Protein AF-A0A2V7RPL2-F1 (afdb_monomer)

Secondary structure (DSSP, 8-state):
-----PPP-HHHHHHHHHHHHHHS-TTSS--EEEES-S-TTSTTTT-EEEEE-GGGHHHHHHHHHHHHHHHHHHH--HHHHHHHHHHHHHHHHHHHTTTTTSTTPPPSEEEETT-TTHHHHHHHHGGG-EEEEEETTEEEEEE----HHHHHHHHHHHHHHHHH---HHHHHHHHHHHHHHHHHHHHTTTEEE-TTS-EEEE-TT-HHHHHHHHHHHHHH-HHHHHHHHHHHHHHHGGGTHHHHHHHTTSSSTTTHHHHHHHHHHHHHHHSSPTT-SSHHHHHHHHHHHHHHHTTS--HHHHHHHHHHH---HHHHHHHHHT-

Nearest PDB structures (foldseek):
  6jph-assembly1_A  TM=3.418E-01  e=1.064E+00  Defluviitalea phaphyphila
  5xoj-assembly1_C  TM=2.245E-01  e=1.676E+00  Saccharomyces cerevisiae S288C
  5ojf-assembly3_C  TM=1.946E-01  e=2.766E+00  Mus musculus

Sequence (323 aa):
MTAATTAPTQADADAISANIRALHLPYGTMADPGFASSDPTSADYTRDVSYNRTGDAAIWTGHYLAAESFRYAVTQSADALDAVRNALNGVQSLVDVTSPLDPDVLARSWVPQNSPYLDKITADEGHNGMYPSTYNGQAVYWIGNTSRDQYAGVFFGLATAYDLVPDAALRMQVSALVTRLLDYLIAHGWSVQMPNGQFSTTFLGRPDQQLTLLQIGRHVNPARYEVVYTAFAAANAPLVIAPIRAECSDTYGSYFKFNIDYISFFDLVRLEPPGSTNRPFYKAAYRQLRQCTATHQNAHFNMIDRALRGANGSRDSDTRDFL

Mean predicted aligned error: 3.72 Å

Structure (mmCIF, N/CA/C/O backbone):
data_AF-A0A2V7RPL2-F1
#
_entry.id   AF-A0A2V7RPL2-F1
#
loop_
_atom_site.group_PDB
_atom_site.id
_atom_site.type_symbol
_atom_site.label_atom_id
_atom_site.label_alt_id
_atom_site.label_comp_id
_atom_site.label_asym_id
_atom_site.label_entity_id
_atom_site.label_seq_id
_atom_site.pdbx_PDB_ins_code
_atom_site.Cartn_x
_atom_site.Cartn_y
_atom_site.Cartn_z
_atom_site.occupancy
_atom_site.B_iso_or_equiv
_atom_site.auth_seq_id
_atom_site.auth_comp_id
_atom_site.auth_asym_id
_atom_site.auth_atom_id
_atom_site.pdbx_PDB_model_num
ATOM 1 N N . MET A 1 1 ? -35.117 -12.709 -19.324 1.00 38.19 1 MET A N 1
ATOM 2 C CA . MET A 1 1 ? -34.468 -13.649 -18.391 1.00 38.19 1 MET A CA 1
ATOM 3 C C . MET A 1 1 ? -33.051 -13.156 -18.194 1.00 38.19 1 MET A C 1
ATOM 5 O O . MET A 1 1 ? -32.215 -13.377 -19.056 1.00 38.19 1 MET A O 1
ATOM 9 N N . THR A 1 2 ? -32.820 -12.367 -17.151 1.00 42.59 2 THR A N 1
ATOM 10 C CA . THR A 1 2 ? -31.468 -12.007 -16.718 1.00 42.59 2 THR A CA 1
ATOM 11 C C . THR A 1 2 ? -30.814 -13.283 -16.201 1.00 42.59 2 THR A C 1
ATOM 13 O O . THR A 1 2 ? -31.402 -13.973 -15.368 1.00 42.59 2 THR A O 1
ATOM 16 N N . ALA A 1 3 ? -29.662 -13.659 -16.759 1.00 43.47 3 ALA A N 1
ATOM 17 C CA . ALA A 1 3 ? -28.866 -14.744 -16.204 1.00 43.47 3 ALA A CA 1
ATOM 18 C C . ALA A 1 3 ? -28.605 -14.408 -14.731 1.00 43.47 3 ALA A C 1
ATOM 20 O O . ALA A 1 3 ? -28.156 -13.303 -14.433 1.00 43.47 3 ALA A O 1
ATOM 21 N N . ALA A 1 4 ? -28.966 -15.311 -13.820 1.00 49.25 4 ALA A N 1
ATOM 22 C CA . ALA A 1 4 ? -28.591 -15.159 -12.425 1.00 49.25 4 ALA A CA 1
ATOM 23 C C . ALA A 1 4 ? -27.061 -15.149 -12.381 1.00 49.25 4 ALA A C 1
ATOM 25 O O . ALA A 1 4 ? -26.434 -16.147 -12.737 1.00 49.25 4 ALA A O 1
ATOM 26 N N . THR A 1 5 ? -26.469 -14.014 -12.024 1.00 58.53 5 THR A N 1
ATOM 27 C CA . THR A 1 5 ? -25.039 -13.915 -11.754 1.00 58.53 5 THR A CA 1
ATOM 28 C C . THR A 1 5 ? -24.735 -14.849 -10.588 1.00 58.53 5 THR A C 1
ATOM 30 O O . THR A 1 5 ? -25.226 -14.673 -9.473 1.00 58.53 5 THR A O 1
ATOM 33 N N . THR A 1 6 ? -24.010 -15.929 -10.865 1.00 71.12 6 THR A N 1
ATOM 34 C CA . THR A 1 6 ? -23.512 -16.837 -9.833 1.00 71.12 6 THR A CA 1
ATOM 35 C C . THR A 1 6 ? -22.486 -16.094 -8.993 1.00 71.12 6 THR A C 1
ATOM 37 O O . THR A 1 6 ? -21.572 -15.494 -9.550 1.00 71.12 6 THR A O 1
ATOM 40 N N . ALA A 1 7 ? -22.640 -16.136 -7.668 1.00 77.31 7 ALA A N 1
ATOM 41 C CA . ALA A 1 7 ? -21.685 -15.515 -6.757 1.00 77.31 7 ALA A CA 1
ATOM 42 C C . ALA A 1 7 ? -20.265 -16.074 -6.993 1.00 77.31 7 ALA A C 1
ATOM 44 O O . ALA A 1 7 ? -20.143 -17.283 -7.231 1.00 77.31 7 ALA A O 1
ATOM 45 N N . PRO A 1 8 ? -19.214 -15.239 -6.887 1.00 83.44 8 PRO A N 1
ATOM 46 C CA . PRO A 1 8 ? -17.839 -15.695 -7.045 1.00 83.44 8 PRO A CA 1
ATOM 47 C C . PRO A 1 8 ? -17.497 -16.836 -6.086 1.00 83.44 8 PRO A C 1
ATOM 49 O O . PRO A 1 8 ? -17.954 -16.883 -4.939 1.00 83.44 8 PRO A O 1
ATOM 52 N N . THR A 1 9 ? -16.654 -17.744 -6.557 1.00 88.38 9 THR A N 1
ATOM 53 C CA . THR A 1 9 ? -16.214 -18.937 -5.838 1.00 88.38 9 THR A CA 1
ATOM 54 C C . THR A 1 9 ? -14.757 -18.822 -5.392 1.00 88.38 9 THR A C 1
ATOM 56 O O . THR A 1 9 ? -13.997 -17.973 -5.855 1.00 88.38 9 THR A O 1
ATOM 59 N N . GLN A 1 10 ? -14.333 -19.732 -4.512 1.00 87.38 10 GLN A N 1
ATOM 60 C CA . GLN A 1 10 ? -12.918 -19.888 -4.162 1.00 87.38 10 GLN A CA 1
ATOM 61 C C . GLN A 1 10 ? -12.049 -20.155 -5.405 1.00 87.38 10 GLN A C 1
ATOM 63 O O . GLN A 1 10 ? -10.951 -19.617 -5.501 1.00 87.38 10 GLN A O 1
ATOM 68 N N . ALA A 1 11 ? -12.554 -20.934 -6.370 1.00 91.38 11 ALA A N 1
ATOM 69 C CA . ALA A 1 11 ? -11.829 -21.244 -7.599 1.00 91.38 11 ALA A CA 1
ATOM 70 C C . ALA A 1 11 ? -11.591 -19.995 -8.463 1.00 91.38 11 ALA A C 1
ATOM 72 O O . ALA A 1 11 ? -10.521 -19.867 -9.053 1.00 91.38 11 ALA A O 1
ATOM 73 N N . ASP A 1 12 ? -12.539 -19.053 -8.487 1.00 90.50 12 ASP A N 1
ATOM 74 C CA . ASP A 1 12 ? -12.367 -17.773 -9.186 1.00 90.50 12 ASP A CA 1
ATOM 75 C C . ASP A 1 12 ? -11.259 -16.936 -8.530 1.00 90.50 12 ASP A C 1
ATOM 77 O O . ASP A 1 12 ? -10.393 -16.390 -9.214 1.00 90.50 12 ASP A O 1
ATOM 81 N N . ALA A 1 13 ? -11.232 -16.892 -7.193 1.00 88.81 13 ALA A N 1
ATOM 82 C CA . ALA A 1 13 ? -10.180 -16.215 -6.434 1.00 88.81 13 ALA A CA 1
ATOM 83 C C . ALA A 1 13 ? -8.794 -16.844 -6.676 1.00 88.81 13 ALA A C 1
ATOM 85 O O . ALA A 1 13 ? -7.813 -16.129 -6.894 1.00 88.81 13 ALA A O 1
ATOM 86 N N . ASP A 1 14 ? -8.712 -18.177 -6.678 1.00 91.50 14 ASP A N 1
ATOM 87 C CA . ASP A 1 14 ? -7.467 -18.901 -6.942 1.00 91.50 14 ASP A CA 1
ATOM 88 C C . ASP 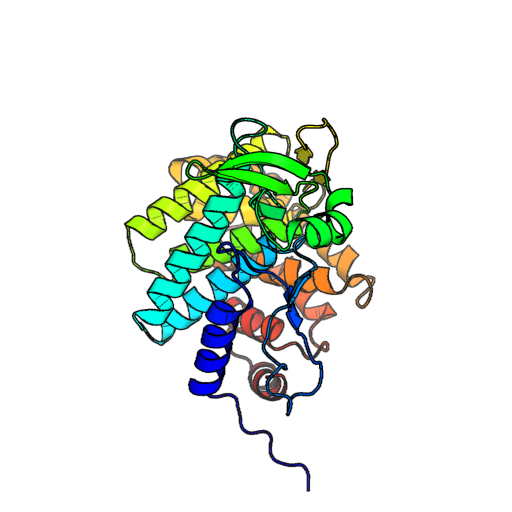A 1 14 ? -6.988 -18.704 -8.390 1.00 91.50 14 ASP A C 1
ATOM 90 O O . ASP A 1 14 ? -5.790 -18.522 -8.613 1.00 91.50 14 ASP A O 1
ATOM 94 N N . ALA A 1 15 ? -7.902 -18.650 -9.365 1.00 93.00 15 ALA A N 1
ATOM 95 C CA . ALA A 1 15 ? -7.574 -18.347 -10.758 1.00 93.00 15 ALA A CA 1
ATOM 96 C C . ALA A 1 15 ? -7.031 -16.918 -10.932 1.00 93.00 15 ALA A C 1
ATOM 98 O O . ALA A 1 15 ? -6.042 -16.719 -11.638 1.00 93.00 15 ALA A O 1
ATOM 99 N N . ILE A 1 16 ? -7.619 -15.925 -10.253 1.00 92.75 16 ILE A N 1
ATOM 100 C CA . ILE A 1 16 ? -7.109 -14.544 -10.252 1.00 92.75 16 ILE A CA 1
ATOM 101 C C . ILE A 1 16 ? -5.697 -14.492 -9.653 1.00 92.75 16 ILE A C 1
ATOM 103 O O . ILE A 1 16 ? -4.799 -13.908 -10.260 1.00 92.75 16 ILE A O 1
ATOM 107 N N . SER A 1 17 ? -5.478 -15.134 -8.501 1.00 93.81 17 SER A N 1
ATOM 108 C CA . SER A 1 17 ? -4.158 -15.188 -7.854 1.00 93.81 17 SER A CA 1
ATOM 109 C C . SER A 1 17 ? -3.113 -15.866 -8.751 1.00 93.81 17 SER A C 1
ATOM 111 O O . SER A 1 17 ? -2.012 -15.342 -8.940 1.00 93.81 17 SER A O 1
ATOM 113 N N . ALA A 1 18 ? -3.468 -16.989 -9.385 1.00 94.06 18 ALA A N 1
ATOM 114 C CA . ALA A 1 18 ? -2.598 -17.681 -10.333 1.00 94.06 18 ALA A CA 1
ATOM 115 C C . ALA A 1 18 ? -2.233 -16.796 -11.538 1.00 94.06 18 ALA A C 1
ATOM 117 O O . ALA A 1 18 ? -1.059 -16.725 -11.907 1.00 94.06 18 ALA A O 1
ATOM 118 N N . ASN A 1 19 ? -3.204 -16.069 -12.100 1.00 94.00 19 ASN A N 1
ATOM 119 C CA . ASN A 1 19 ? -2.972 -15.140 -13.207 1.00 94.00 19 ASN A CA 1
ATOM 120 C C . ASN A 1 19 ? -2.043 -13.987 -12.806 1.00 94.00 19 ASN A C 1
ATOM 122 O O . ASN A 1 19 ? -1.113 -13.671 -13.547 1.00 94.00 19 ASN A O 1
ATOM 126 N N . ILE A 1 20 ? -2.238 -13.395 -11.621 1.00 95.38 20 ILE A N 1
ATOM 127 C CA . ILE A 1 20 ? -1.347 -12.346 -11.100 1.00 95.38 20 ILE A CA 1
ATOM 128 C C . ILE A 1 20 ? 0.087 -12.872 -10.993 1.00 95.38 20 ILE A C 1
ATOM 130 O O . ILE A 1 20 ? 1.018 -12.246 -11.501 1.00 95.38 20 ILE A O 1
ATOM 134 N N . ARG A 1 21 ? 0.273 -14.053 -10.395 1.00 94.19 21 ARG A N 1
ATOM 135 C CA . ARG A 1 21 ? 1.603 -14.662 -10.247 1.00 94.19 21 ARG A CA 1
ATOM 136 C C . ARG A 1 21 ? 2.277 -14.954 -11.583 1.00 94.19 21 ARG A C 1
ATOM 138 O O . ARG A 1 21 ? 3.493 -14.818 -11.673 1.00 94.19 21 ARG A O 1
ATOM 145 N N . ALA A 1 22 ? 1.509 -15.377 -12.582 1.00 93.38 22 ALA A N 1
ATOM 146 C CA . ALA A 1 22 ? 2.039 -15.752 -13.885 1.00 93.38 22 ALA A CA 1
ATOM 147 C C . ALA A 1 22 ? 2.383 -14.541 -14.766 1.00 93.38 22 ALA A C 1
ATOM 149 O O . ALA A 1 22 ? 3.362 -14.601 -15.502 1.00 93.38 22 ALA A O 1
ATOM 150 N N . LEU A 1 23 ? 1.585 -13.469 -14.703 1.00 93.62 23 LEU A N 1
ATOM 151 C CA . LEU A 1 23 ? 1.589 -12.421 -15.732 1.00 93.62 23 LEU A CA 1
ATOM 152 C C . LEU A 1 23 ? 1.826 -11.006 -15.204 1.00 93.62 23 LEU A C 1
ATOM 154 O O . LEU A 1 23 ? 2.038 -10.111 -16.007 1.00 93.62 23 LEU A O 1
ATOM 158 N N . HIS A 1 24 ? 1.749 -10.766 -13.894 1.00 95.12 24 HIS A N 1
ATOM 159 C CA . HIS A 1 24 ? 1.777 -9.407 -13.337 1.00 95.12 24 HIS A CA 1
ATOM 160 C C . HIS A 1 24 ? 2.973 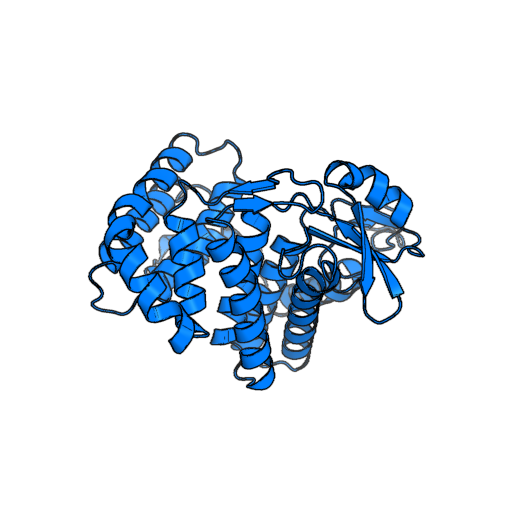-9.138 -12.421 1.00 95.12 24 HIS A C 1
ATOM 162 O O . HIS A 1 24 ? 3.070 -8.040 -11.888 1.00 95.12 24 HIS A O 1
ATOM 168 N N . LEU A 1 25 ? 3.887 -10.096 -12.232 1.00 95.06 25 LEU A N 1
ATOM 169 C CA . LEU A 1 25 ? 5.033 -9.969 -11.318 1.00 95.06 25 LEU A CA 1
ATOM 170 C C . LEU A 1 25 ? 6.394 -10.169 -12.021 1.00 95.06 25 LEU A C 1
ATOM 172 O O . LEU A 1 25 ? 7.207 -10.957 -11.531 1.00 95.06 25 LEU A O 1
ATOM 176 N N . PRO A 1 26 ? 6.698 -9.472 -13.138 1.00 93.56 26 PRO A N 1
ATOM 177 C CA . PRO A 1 26 ? 7.900 -9.735 -13.944 1.00 93.56 26 PRO A CA 1
ATOM 178 C C . PRO A 1 26 ? 9.210 -9.619 -13.156 1.00 93.56 26 PRO A C 1
ATOM 180 O O . PRO A 1 26 ? 10.171 -10.330 -13.443 1.00 93.56 26 PRO A O 1
ATOM 183 N N . TYR A 1 27 ? 9.237 -8.743 -12.147 1.00 92.88 27 TYR A N 1
ATOM 184 C CA . TYR A 1 27 ? 10.383 -8.508 -11.260 1.00 92.88 27 TYR A CA 1
ATOM 185 C C . TYR A 1 27 ? 9.997 -8.632 -9.779 1.00 92.88 27 TYR A C 1
ATOM 187 O O . TYR A 1 27 ? 10.597 -8.002 -8.914 1.00 92.88 27 TYR A O 1
ATOM 195 N N . GLY A 1 28 ? 8.959 -9.422 -9.480 1.00 94.31 28 GLY A N 1
ATOM 196 C CA . GLY A 1 28 ? 8.445 -9.611 -8.118 1.00 94.31 28 GLY A CA 1
ATOM 197 C C . GLY A 1 28 ? 7.566 -8.469 -7.592 1.00 94.31 28 GLY A C 1
ATOM 198 O O . GLY A 1 28 ? 7.095 -8.542 -6.461 1.00 94.31 28 GLY A O 1
ATOM 199 N N . THR A 1 29 ? 7.313 -7.439 -8.399 1.00 96.75 29 THR A N 1
ATOM 200 C CA . THR A 1 29 ? 6.388 -6.335 -8.109 1.00 96.75 29 THR A CA 1
ATOM 201 C C . THR A 1 29 ? 5.314 -6.252 -9.186 1.00 96.75 29 THR A C 1
ATOM 203 O O . THR A 1 29 ? 5.535 -6.683 -10.319 1.00 96.75 29 THR A O 1
ATOM 206 N N . MET A 1 30 ? 4.143 -5.733 -8.815 1.00 96.69 30 MET A N 1
ATOM 207 C CA . MET A 1 30 ? 2.987 -5.623 -9.704 1.00 96.69 30 MET A CA 1
ATOM 208 C C . MET A 1 30 ? 3.292 -4.752 -10.921 1.00 96.69 30 MET A C 1
ATOM 210 O O . MET A 1 30 ? 3.781 -3.636 -10.788 1.00 96.69 30 MET A O 1
ATOM 214 N N . ALA A 1 31 ? 2.936 -5.234 -12.102 1.00 94.50 31 ALA A N 1
ATOM 215 C CA . ALA A 1 31 ? 3.026 -4.502 -13.354 1.00 94.50 31 ALA A CA 1
ATOM 216 C C . ALA A 1 31 ? 1.816 -4.814 -14.244 1.00 94.50 31 ALA A C 1
ATOM 218 O O . ALA A 1 31 ? 1.147 -5.839 -14.082 1.00 94.50 31 ALA A O 1
ATOM 219 N N . ASP A 1 32 ? 1.527 -3.916 -15.184 1.00 92.69 32 ASP A N 1
ATOM 220 C CA . ASP A 1 32 ? 0.450 -4.086 -16.155 1.00 92.69 32 ASP A CA 1
ATOM 221 C C . ASP A 1 32 ? 0.999 -4.739 -17.439 1.00 92.69 32 ASP A C 1
ATOM 223 O O . ASP A 1 32 ? 1.746 -4.087 -18.177 1.00 92.69 32 ASP A O 1
ATOM 227 N N . PRO A 1 33 ? 0.694 -6.020 -17.712 1.00 92.94 33 PRO A N 1
ATOM 228 C CA . PRO A 1 33 ? 1.154 -6.696 -18.913 1.00 92.94 33 PRO A CA 1
ATOM 229 C C . PRO A 1 33 ? 0.455 -6.135 -20.156 1.00 92.94 33 PRO A C 1
ATOM 231 O O . PRO A 1 33 ? -0.765 -5.990 -20.217 1.00 92.94 33 PRO A O 1
ATOM 234 N N . GLY A 1 34 ? 1.239 -5.850 -21.191 1.00 91.94 34 GLY A N 1
ATOM 235 C CA . GLY A 1 34 ? 0.740 -5.644 -22.544 1.00 91.94 34 GLY A CA 1
ATOM 236 C C . GLY A 1 34 ? 0.682 -6.977 -23.276 1.00 91.94 34 GLY A C 1
ATOM 237 O O . GLY A 1 34 ? 1.725 -7.586 -23.511 1.00 91.94 34 GLY A O 1
ATOM 238 N N . PHE A 1 35 ? -0.517 -7.424 -23.648 1.00 92.56 35 PHE A N 1
ATOM 239 C CA . PHE A 1 35 ? -0.708 -8.689 -24.359 1.00 92.56 35 PHE A CA 1
ATOM 240 C C . PHE A 1 35 ? -0.622 -8.533 -25.879 1.00 92.56 35 PHE A C 1
ATOM 242 O O . PHE A 1 35 ? -1.014 -7.511 -26.445 1.00 92.56 35 PHE A O 1
ATOM 249 N N . ALA A 1 36 ? -0.132 -9.578 -26.549 1.00 93.12 36 ALA A N 1
ATOM 250 C CA . ALA A 1 36 ? -0.014 -9.635 -28.006 1.00 93.12 36 ALA A CA 1
ATOM 251 C C . ALA A 1 36 ? -1.369 -9.577 -28.737 1.00 93.12 36 ALA A C 1
ATOM 253 O O . ALA A 1 36 ? -1.417 -9.206 -29.911 1.00 93.12 36 ALA A O 1
ATOM 254 N N . SER A 1 37 ? -2.463 -9.937 -28.065 1.00 91.19 37 SER A N 1
ATOM 255 C CA . SER A 1 37 ? -3.817 -9.861 -28.604 1.00 91.19 37 SER A CA 1
ATOM 256 C C . SER A 1 37 ? -4.807 -9.388 -27.545 1.00 91.19 37 SER A C 1
ATOM 258 O O . SER A 1 37 ? -4.705 -9.762 -26.382 1.00 91.19 37 SER A O 1
ATOM 260 N N . SER A 1 38 ? -5.795 -8.596 -27.963 1.00 90.19 38 SER A N 1
ATOM 261 C CA . SER A 1 38 ? -6.958 -8.238 -27.145 1.00 90.19 38 SER A CA 1
ATOM 262 C C . SER A 1 38 ? -8.149 -9.184 -27.341 1.00 90.19 38 SER A C 1
ATOM 264 O O . SER A 1 38 ? -9.180 -8.982 -26.705 1.00 90.19 38 SER A O 1
ATOM 266 N N . ASP A 1 39 ? -8.032 -10.187 -28.221 1.00 92.19 39 ASP A N 1
ATOM 267 C CA . ASP A 1 39 ? -9.069 -11.192 -28.471 1.00 92.19 39 ASP A CA 1
ATOM 268 C C . ASP A 1 39 ? -8.967 -12.324 -27.433 1.00 92.19 39 ASP A C 1
ATOM 270 O O . ASP A 1 39 ? -7.997 -13.083 -27.488 1.00 92.19 39 ASP A O 1
ATOM 274 N N . PRO A 1 40 ? -9.960 -12.499 -26.535 1.00 88.00 40 PRO A N 1
ATOM 275 C CA . PRO A 1 40 ? -9.946 -13.548 -25.511 1.00 88.00 40 PRO A CA 1
ATOM 276 C C . PRO A 1 40 ? -9.894 -14.979 -26.057 1.00 88.00 40 PRO A C 1
ATOM 278 O O . PRO A 1 40 ? -9.630 -15.912 -25.302 1.00 88.00 40 PRO A O 1
ATOM 281 N N . THR A 1 41 ? -10.180 -15.174 -27.347 1.00 92.19 41 THR A N 1
ATOM 282 C CA . THR A 1 41 ? -10.133 -16.484 -28.012 1.00 92.19 41 THR A CA 1
ATOM 283 C C . THR A 1 41 ? -8.784 -16.781 -28.669 1.00 92.19 41 THR A C 1
ATOM 285 O O . THR A 1 41 ? -8.534 -17.915 -29.082 1.00 92.19 41 THR A O 1
ATOM 288 N N . SER A 1 42 ? -7.897 -15.787 -28.754 1.00 93.38 42 SER A N 1
ATOM 289 C CA . SER A 1 42 ? -6.568 -15.940 -29.335 1.00 93.38 42 SER A CA 1
ATOM 290 C C . SER A 1 42 ? -5.631 -16.703 -28.399 1.00 93.38 42 SER A C 1
ATOM 292 O O . SER A 1 42 ? -5.571 -16.431 -27.201 1.00 93.38 42 SER A O 1
ATOM 294 N N . ALA A 1 43 ? -4.801 -17.588 -28.959 1.00 89.12 43 ALA A N 1
ATOM 295 C CA . ALA A 1 43 ? -3.702 -18.216 -28.216 1.00 89.12 43 ALA A CA 1
ATOM 296 C C . ALA A 1 43 ? -2.674 -17.189 -27.692 1.00 89.12 43 ALA A C 1
ATOM 298 O O . ALA A 1 43 ? -1.914 -17.485 -26.775 1.00 89.12 43 ALA A O 1
ATOM 299 N N . ASP A 1 44 ? -2.678 -15.978 -28.253 1.00 90.25 44 ASP A N 1
ATOM 300 C CA . ASP A 1 44 ? -1.807 -14.867 -27.876 1.00 90.25 44 ASP A CA 1
ATOM 301 C C . ASP A 1 44 ? -2.439 -13.919 -26.829 1.00 90.25 44 ASP A C 1
ATOM 303 O O . ASP A 1 44 ? -1.824 -12.912 -26.475 1.00 90.25 44 ASP A O 1
ATOM 307 N N . TYR A 1 45 ? -3.642 -14.218 -26.313 1.00 86.31 45 TYR A N 1
ATOM 308 C CA . TYR A 1 45 ? -4.361 -13.361 -25.352 1.00 86.31 45 TYR A CA 1
ATOM 309 C C . TYR A 1 45 ? -3.629 -13.172 -24.016 1.00 86.31 45 TYR A C 1
ATOM 311 O O . TYR A 1 45 ? -3.764 -12.134 -23.379 1.00 86.31 45 TYR A O 1
ATOM 319 N N . THR A 1 46 ? -2.826 -14.153 -23.596 1.00 86.50 46 THR A N 1
ATOM 320 C CA . THR A 1 46 ? -2.023 -14.088 -22.362 1.00 86.50 46 THR A CA 1
ATOM 321 C C . THR A 1 46 ? -0.523 -14.020 -22.636 1.00 86.50 46 THR A C 1
ATOM 323 O O . THR A 1 46 ? 0.271 -14.172 -21.711 1.00 86.50 46 THR A O 1
ATOM 326 N N . ARG A 1 47 ? -0.109 -13.836 -23.898 1.00 88.94 47 ARG A N 1
ATOM 327 C CA . ARG A 1 47 ? 1.307 -13.701 -24.251 1.00 88.94 47 ARG A CA 1
ATOM 328 C C . ARG A 1 47 ? 1.734 -12.258 -24.018 1.00 88.94 47 ARG A C 1
ATOM 330 O O . ARG A 1 47 ? 1.361 -11.379 -24.799 1.00 88.94 47 ARG A O 1
ATOM 337 N N . ASP A 1 48 ? 2.501 -12.016 -22.962 1.00 87.31 48 ASP A N 1
ATOM 338 C CA . ASP A 1 48 ? 3.069 -10.704 -22.682 1.00 87.31 48 ASP A CA 1
ATOM 339 C C . ASP A 1 48 ? 4.107 -10.327 -23.749 1.00 87.31 48 ASP A C 1
ATOM 341 O O . ASP A 1 48 ? 4.946 -11.122 -24.171 1.00 87.31 48 ASP A O 1
ATOM 345 N N . VAL A 1 49 ? 4.011 -9.094 -24.236 1.00 90.62 49 VAL A N 1
ATOM 346 C CA . VAL A 1 49 ? 4.976 -8.484 -25.165 1.00 90.62 49 VAL A CA 1
ATOM 347 C C . VAL A 1 49 ? 5.572 -7.202 -24.596 1.00 90.62 49 VAL A C 1
ATOM 349 O O . VAL A 1 49 ? 6.565 -6.697 -25.118 1.00 90.62 49 VAL A O 1
ATOM 352 N N . SER A 1 50 ? 4.983 -6.674 -23.525 1.00 91.75 50 SER A N 1
ATOM 353 C CA . SER A 1 50 ? 5.506 -5.542 -22.776 1.00 91.75 50 SER A CA 1
ATOM 354 C C . SER A 1 50 ? 4.994 -5.547 -21.342 1.00 91.75 50 SER A C 1
ATOM 356 O O . SER A 1 50 ? 4.013 -6.214 -21.021 1.00 91.75 50 SER A O 1
ATOM 358 N N . TYR A 1 51 ? 5.618 -4.725 -20.504 1.00 92.31 51 TYR A N 1
ATOM 359 C CA . TYR A 1 51 ? 5.017 -4.248 -19.267 1.00 92.31 51 TYR A CA 1
ATOM 360 C C . TYR A 1 51 ? 4.894 -2.737 -19.338 1.00 92.31 51 TYR A C 1
ATOM 362 O O . TYR A 1 51 ? 5.826 -2.041 -19.745 1.00 92.31 51 TYR A O 1
ATOM 370 N N . ASN A 1 52 ? 3.713 -2.256 -18.987 1.00 85.88 52 ASN A N 1
ATOM 371 C CA . ASN A 1 52 ? 3.308 -0.866 -19.078 1.00 85.88 52 ASN A CA 1
ATOM 372 C C . ASN A 1 52 ? 2.965 -0.354 -17.679 1.00 85.88 52 ASN A C 1
ATOM 374 O O . ASN A 1 52 ? 2.818 -1.141 -16.740 1.00 85.88 52 ASN A O 1
ATOM 378 N N . ARG A 1 53 ? 2.794 0.969 -17.557 1.00 80.19 53 ARG A N 1
ATOM 379 C CA . ARG A 1 53 ? 2.196 1.616 -16.372 1.00 80.19 53 ARG A CA 1
ATOM 380 C C . ARG A 1 53 ? 2.806 1.142 -15.044 1.00 80.19 53 ARG A C 1
ATOM 382 O O . ARG A 1 53 ? 2.104 0.978 -14.046 1.00 80.19 53 ARG A O 1
ATOM 389 N N . THR A 1 54 ? 4.116 0.883 -15.022 1.00 89.88 54 THR A N 1
ATOM 390 C CA . THR A 1 54 ? 4.791 0.365 -13.823 1.00 89.88 54 THR A CA 1
ATOM 391 C C . THR A 1 54 ? 4.918 1.431 -12.737 1.00 89.88 54 THR A C 1
ATOM 393 O O . THR A 1 54 ? 5.303 1.107 -11.620 1.00 89.88 54 THR A O 1
ATOM 396 N N . GLY A 1 55 ? 4.570 2.690 -13.023 1.00 89.25 55 GLY A N 1
ATOM 397 C CA . GLY A 1 55 ? 4.598 3.788 -12.061 1.00 89.25 55 GLY A CA 1
ATOM 398 C C . GLY A 1 55 ? 3.736 3.565 -10.813 1.00 89.25 55 GLY A C 1
ATOM 399 O O . GLY A 1 55 ? 4.015 4.165 -9.779 1.00 89.25 55 GLY A O 1
ATOM 400 N N . ASP A 1 56 ? 2.745 2.672 -10.873 1.00 94.25 56 ASP A N 1
ATOM 401 C CA . ASP A 1 56 ? 1.893 2.322 -9.730 1.00 94.25 56 ASP A CA 1
ATOM 402 C C . ASP A 1 56 ? 2.221 0.946 -9.120 1.00 94.25 56 ASP A C 1
ATOM 404 O O . ASP A 1 56 ? 1.425 0.374 -8.372 1.00 94.25 56 ASP A O 1
ATOM 408 N N . ALA A 1 57 ? 3.395 0.382 -9.421 1.00 96.94 57 ALA A N 1
ATOM 409 C CA . ALA A 1 57 ? 3.758 -0.950 -8.948 1.00 96.94 57 ALA A CA 1
ATOM 410 C C . ALA A 1 57 ? 3.756 -1.054 -7.415 1.00 96.94 57 ALA A C 1
ATOM 412 O O . ALA A 1 57 ? 3.306 -2.067 -6.877 1.00 96.94 57 ALA A O 1
ATOM 413 N N . ALA A 1 58 ? 4.209 -0.028 -6.690 1.00 98.38 58 ALA A N 1
ATOM 414 C CA . ALA A 1 58 ? 4.292 -0.078 -5.232 1.00 98.38 58 ALA A CA 1
ATOM 415 C C . ALA A 1 58 ? 2.910 -0.160 -4.556 1.00 98.38 58 ALA A C 1
ATOM 417 O O . ALA A 1 58 ? 2.692 -1.064 -3.741 1.00 98.38 58 ALA A O 1
ATOM 418 N N . ILE A 1 59 ? 1.949 0.701 -4.926 1.00 98.31 59 ILE A N 1
ATOM 419 C CA . ILE A 1 59 ? 0.580 0.640 -4.377 1.00 98.31 59 ILE A CA 1
ATOM 420 C C . ILE A 1 59 ? -0.062 -0.720 -4.666 1.00 98.31 59 ILE A C 1
ATOM 422 O O . ILE A 1 59 ? -0.647 -1.325 -3.762 1.00 98.31 59 ILE A O 1
ATOM 426 N N . TRP A 1 60 ? 0.072 -1.229 -5.893 1.00 98.00 60 TRP A N 1
ATOM 427 C CA . TRP A 1 60 ? -0.554 -2.489 -6.288 1.00 98.00 60 TRP A CA 1
ATOM 428 C C . TRP A 1 60 ? 0.128 -3.702 -5.662 1.00 98.00 60 TRP A C 1
ATOM 430 O O . TRP A 1 60 ? -0.563 -4.641 -5.275 1.00 98.00 60 TRP A O 1
ATOM 440 N N . THR A 1 61 ? 1.448 -3.675 -5.471 1.00 98.69 61 THR A N 1
ATOM 441 C CA . THR A 1 61 ? 2.168 -4.733 -4.741 1.00 98.69 61 THR A CA 1
ATOM 442 C C . THR A 1 61 ? 1.727 -4.776 -3.278 1.00 98.69 61 THR A C 1
ATOM 444 O O . THR A 1 61 ? 1.509 -5.857 -2.735 1.00 98.69 61 THR A O 1
ATOM 447 N N . GLY A 1 62 ? 1.501 -3.615 -2.651 1.00 98.75 62 GLY A N 1
ATOM 448 C CA . GLY A 1 62 ? 0.918 -3.533 -1.310 1.00 98.75 62 GLY A CA 1
ATOM 449 C C . GLY A 1 62 ? -0.510 -4.094 -1.233 1.00 98.75 62 GLY A C 1
ATOM 450 O O . GLY A 1 62 ? -0.824 -4.875 -0.335 1.00 98.75 62 GLY A O 1
ATOM 451 N N . HIS A 1 63 ? -1.366 -3.787 -2.213 1.00 98.62 63 HIS A N 1
ATOM 452 C CA . HIS A 1 63 ? -2.713 -4.372 -2.286 1.00 98.62 63 HIS A CA 1
ATOM 453 C C . HIS A 1 63 ? -2.682 -5.882 -2.530 1.00 98.62 63 HIS A C 1
ATOM 455 O O . HIS A 1 63 ? -3.467 -6.609 -1.926 1.00 98.62 63 HIS A O 1
ATOM 461 N N . TYR A 1 64 ? -1.768 -6.364 -3.371 1.00 98.50 64 TYR A N 1
ATOM 462 C CA . TYR A 1 64 ? -1.582 -7.791 -3.603 1.00 98.50 64 TYR A CA 1
ATOM 463 C C . TYR A 1 64 ? -1.107 -8.509 -2.330 1.00 98.50 64 TYR A C 1
ATOM 465 O O . TYR A 1 64 ? -1.657 -9.549 -1.971 1.00 98.50 64 TYR A O 1
ATOM 473 N N . LEU A 1 65 ? -0.184 -7.903 -1.571 1.00 98.88 65 LEU A N 1
ATOM 474 C CA . LEU A 1 65 ? 0.220 -8.400 -0.253 1.00 98.88 65 LEU A CA 1
ATOM 475 C C . LEU A 1 65 ? -0.975 -8.499 0.712 1.00 98.88 65 LEU A C 1
ATOM 477 O O . LEU A 1 65 ? -1.130 -9.520 1.386 1.00 98.88 65 LEU A O 1
ATOM 481 N N . ALA A 1 66 ? -1.843 -7.483 0.762 1.00 98.75 66 ALA A N 1
ATOM 482 C CA . ALA A 1 66 ? -3.064 -7.534 1.569 1.00 98.75 66 ALA A CA 1
ATOM 483 C C . ALA A 1 66 ? -4.017 -8.646 1.096 1.00 98.75 66 ALA A C 1
ATOM 485 O O . ALA A 1 66 ? -4.500 -9.428 1.914 1.00 98.75 66 ALA A O 1
ATOM 486 N N . ALA A 1 67 ? -4.261 -8.746 -0.214 1.00 97.81 67 ALA A N 1
ATOM 487 C CA . ALA A 1 67 ? -5.161 -9.731 -0.810 1.00 97.81 67 ALA A CA 1
ATOM 488 C C . ALA A 1 67 ? -4.728 -11.171 -0.495 1.00 97.81 67 ALA A C 1
ATOM 490 O O . ALA A 1 67 ? -5.530 -11.961 0.006 1.00 97.81 67 ALA A O 1
ATOM 491 N N . GLU A 1 68 ? -3.450 -11.495 -0.697 1.00 98.38 68 GLU A N 1
ATOM 492 C CA . GLU A 1 68 ? -2.910 -12.821 -0.386 1.00 98.38 68 GLU A CA 1
ATOM 493 C C . GLU A 1 68 ? -2.871 -13.089 1.122 1.00 98.38 68 GLU A C 1
ATOM 495 O O . GLU A 1 68 ? -3.079 -14.223 1.548 1.00 98.38 68 GLU A O 1
ATOM 500 N N . SER A 1 69 ? -2.707 -12.054 1.953 1.00 98.69 69 SER A N 1
ATOM 501 C CA . SER A 1 69 ? -2.801 -12.190 3.414 1.00 98.69 69 SER A CA 1
ATOM 502 C C . SER A 1 69 ? -4.227 -12.516 3.866 1.00 98.69 69 SER A C 1
ATOM 504 O O . SER A 1 69 ? -4.415 -13.382 4.722 1.00 98.69 69 SER A O 1
ATOM 506 N N . PHE A 1 70 ? -5.249 -11.894 3.263 1.00 97.50 70 PHE A N 1
ATOM 507 C CA . PHE A 1 70 ? -6.650 -12.270 3.488 1.00 97.50 70 PHE A CA 1
ATOM 508 C C . PHE A 1 70 ? -6.936 -13.693 2.997 1.00 97.50 70 PHE A C 1
ATOM 510 O O . PHE A 1 70 ? -7.570 -14.471 3.715 1.00 97.50 70 PHE A O 1
ATOM 517 N N . ARG A 1 71 ? -6.438 -14.063 1.808 1.00 96.62 71 ARG A N 1
ATOM 518 C CA . ARG A 1 71 ? -6.584 -15.422 1.266 1.00 96.62 71 ARG A CA 1
ATOM 519 C C . ARG A 1 71 ? -5.935 -16.452 2.182 1.00 96.62 71 ARG A C 1
ATOM 521 O O . ARG A 1 71 ? -6.563 -17.461 2.501 1.00 96.62 71 ARG A O 1
ATOM 528 N N . TYR A 1 72 ? -4.719 -16.194 2.659 1.00 97.75 72 TYR A N 1
ATOM 529 C CA . TYR A 1 72 ? -4.037 -17.061 3.613 1.00 97.75 72 TYR A CA 1
ATOM 530 C C . TYR A 1 72 ? -4.822 -17.173 4.922 1.00 97.75 72 TYR A C 1
ATOM 532 O O . TYR A 1 72 ? -5.050 -18.284 5.389 1.00 97.75 72 TYR A O 1
ATOM 540 N N . ALA A 1 73 ? -5.315 -16.062 5.479 1.00 97.75 73 ALA A N 1
ATOM 541 C CA . ALA A 1 73 ? -6.082 -16.078 6.726 1.00 97.75 73 ALA A CA 1
ATOM 542 C C . ALA A 1 73 ? -7.288 -17.030 6.669 1.00 97.75 73 ALA A C 1
ATOM 544 O O . ALA A 1 73 ? -7.551 -17.745 7.636 1.00 97.75 73 ALA A O 1
ATOM 545 N N . VAL A 1 74 ? -7.992 -17.070 5.534 1.00 96.00 74 VAL A N 1
ATOM 546 C CA . VAL A 1 74 ? -9.186 -17.908 5.342 1.00 96.00 74 VAL A CA 1
ATOM 547 C C . VAL A 1 74 ? -8.839 -19.344 4.944 1.00 96.00 74 VAL A C 1
ATOM 549 O O . VAL A 1 74 ? -9.475 -20.278 5.425 1.00 96.00 74 VAL A O 1
ATOM 552 N N . THR A 1 75 ? -7.852 -19.534 4.066 1.00 95.69 75 THR A N 1
ATOM 553 C CA . THR A 1 75 ? -7.569 -20.845 3.447 1.00 95.69 75 THR A CA 1
ATOM 554 C C . THR A 1 75 ? -6.469 -21.635 4.146 1.00 95.69 75 THR A C 1
ATOM 556 O O . THR A 1 75 ? -6.444 -22.858 4.046 1.00 95.69 75 THR A O 1
ATOM 559 N N . GLN A 1 76 ? -5.540 -20.944 4.814 1.00 96.25 76 GLN A N 1
ATOM 560 C CA . GLN A 1 76 ? -4.288 -21.487 5.356 1.00 96.25 76 GLN A CA 1
ATOM 561 C C . GLN A 1 76 ? -3.459 -22.268 4.315 1.00 96.25 76 GLN A C 1
ATOM 563 O O . GLN A 1 76 ? -2.681 -23.156 4.664 1.00 96.25 76 GLN A O 1
ATOM 568 N N . SER A 1 77 ? -3.630 -21.967 3.023 1.00 95.88 77 SER A N 1
ATOM 569 C CA . SER A 1 77 ? -2.945 -22.683 1.946 1.00 95.88 77 SER A CA 1
ATOM 570 C C . SER A 1 77 ? -1.468 -22.290 1.847 1.00 95.88 77 SER A C 1
ATOM 572 O O . SER A 1 77 ? -1.104 -21.120 1.996 1.00 95.88 77 SER A O 1
ATOM 574 N N . ALA A 1 78 ? -0.613 -23.274 1.551 1.00 96.38 78 ALA A N 1
ATOM 575 C CA . ALA A 1 78 ? 0.815 -23.042 1.332 1.00 96.38 78 ALA A CA 1
ATOM 576 C C . ALA A 1 78 ? 1.054 -22.077 0.158 1.00 96.38 78 ALA A C 1
ATOM 578 O O . ALA A 1 78 ? 1.861 -21.159 0.275 1.00 96.38 78 ALA A O 1
ATOM 579 N N . ASP A 1 79 ? 0.272 -22.206 -0.917 1.00 95.56 79 ASP A N 1
ATOM 580 C CA . ASP A 1 79 ? 0.366 -21.319 -2.079 1.00 95.56 79 ASP A CA 1
ATOM 581 C C . ASP A 1 79 ? 0.044 -19.856 -1.746 1.00 95.56 79 ASP A C 1
ATOM 583 O O . ASP A 1 79 ? 0.661 -18.958 -2.321 1.00 95.56 79 ASP A O 1
ATOM 587 N N . ALA A 1 80 ? -0.901 -19.594 -0.832 1.00 96.94 80 ALA A N 1
ATOM 588 C CA . ALA A 1 80 ? -1.177 -18.236 -0.357 1.00 96.94 80 ALA A CA 1
ATOM 589 C C . ALA A 1 80 ? -0.037 -17.705 0.509 1.00 96.94 80 ALA A C 1
ATOM 591 O O . ALA A 1 80 ? 0.371 -16.560 0.339 1.00 96.94 80 ALA A O 1
ATOM 592 N N . LEU A 1 81 ? 0.536 -18.534 1.386 1.00 98.00 81 LEU A N 1
ATOM 593 C CA . LEU A 1 81 ? 1.684 -18.124 2.195 1.00 98.00 81 LEU A CA 1
ATOM 594 C C . LEU A 1 81 ? 2.896 -17.764 1.326 1.00 98.00 81 LEU A C 1
ATOM 596 O O . LEU A 1 81 ? 3.558 -16.754 1.568 1.00 98.00 81 LEU A O 1
ATOM 600 N N . ASP A 1 82 ? 3.170 -18.561 0.297 1.00 97.56 82 ASP A N 1
ATOM 601 C CA . ASP A 1 82 ? 4.253 -18.291 -0.645 1.00 97.56 82 ASP A CA 1
ATOM 602 C C . ASP A 1 82 ? 3.983 -17.023 -1.463 1.00 97.56 82 ASP A C 1
ATOM 604 O O . ASP A 1 82 ? 4.895 -16.227 -1.693 1.00 97.56 82 ASP A O 1
ATOM 608 N N . ALA A 1 83 ? 2.729 -16.772 -1.846 1.00 97.81 83 ALA A N 1
ATOM 609 C CA . ALA A 1 83 ? 2.339 -15.531 -2.504 1.00 97.81 83 ALA A CA 1
ATOM 610 C C . ALA A 1 83 ? 2.535 -14.300 -1.598 1.00 97.81 83 ALA A C 1
ATOM 612 O O . ALA A 1 83 ? 3.104 -13.307 -2.055 1.00 97.81 83 ALA A O 1
ATOM 613 N N . VAL A 1 84 ? 2.175 -14.382 -0.309 1.00 98.69 84 VAL A N 1
ATOM 614 C CA . VAL A 1 84 ? 2.453 -13.327 0.686 1.00 98.69 84 VAL A CA 1
ATOM 615 C C . VAL A 1 84 ? 3.957 -13.069 0.794 1.00 98.69 84 VAL A C 1
ATOM 617 O O . VAL A 1 84 ? 4.385 -11.918 0.729 1.00 98.69 84 VAL A O 1
ATOM 620 N N . ARG A 1 85 ? 4.776 -14.120 0.940 1.00 98.69 85 ARG A N 1
ATOM 621 C CA . ARG A 1 85 ? 6.241 -13.987 1.044 1.00 98.69 85 ARG A CA 1
ATOM 622 C C . ARG A 1 85 ? 6.834 -13.320 -0.195 1.00 98.69 85 ARG A C 1
ATOM 624 O O . ARG A 1 85 ? 7.659 -12.418 -0.068 1.00 98.69 85 ARG A O 1
ATOM 631 N N . ASN A 1 86 ? 6.380 -13.714 -1.383 1.00 98.19 86 ASN A N 1
ATOM 632 C CA . ASN A 1 86 ? 6.820 -13.110 -2.638 1.00 98.19 86 ASN A CA 1
ATOM 633 C C . ASN A 1 86 ? 6.410 -11.636 -2.739 1.00 98.19 86 ASN A C 1
ATOM 635 O O . ASN A 1 86 ? 7.248 -10.804 -3.074 1.00 98.19 86 ASN A O 1
ATOM 639 N N . ALA A 1 87 ? 5.169 -11.291 -2.387 1.00 98.62 87 ALA A N 1
ATOM 640 C CA . ALA A 1 87 ? 4.700 -9.906 -2.393 1.00 98.62 87 ALA A CA 1
ATOM 641 C C . ALA A 1 87 ? 5.456 -9.034 -1.375 1.00 98.62 87 ALA A C 1
ATOM 643 O O . ALA A 1 87 ? 5.832 -7.905 -1.687 1.00 98.62 87 ALA A O 1
ATOM 644 N N . LEU A 1 88 ? 5.748 -9.564 -0.182 1.00 98.88 88 LEU A N 1
ATOM 645 C CA . LEU A 1 88 ? 6.543 -8.869 0.832 1.00 98.88 88 LEU A CA 1
ATOM 646 C C . LEU A 1 88 ? 7.986 -8.639 0.365 1.00 98.88 88 LEU A C 1
ATOM 648 O O . LEU A 1 88 ? 8.522 -7.549 0.551 1.00 98.88 88 LEU A O 1
ATOM 652 N N . ASN A 1 89 ? 8.598 -9.628 -0.292 1.00 98.75 89 ASN A N 1
ATOM 653 C CA . ASN A 1 89 ? 9.910 -9.467 -0.922 1.00 98.75 89 ASN A CA 1
ATOM 654 C C . ASN A 1 89 ? 9.873 -8.449 -2.073 1.00 98.75 89 ASN A C 1
ATOM 656 O O . ASN A 1 89 ? 10.820 -7.685 -2.244 1.00 98.75 89 ASN A O 1
ATOM 660 N N . GLY A 1 90 ? 8.764 -8.379 -2.814 1.00 98.50 90 GLY A N 1
ATOM 661 C CA . GLY A 1 90 ? 8.500 -7.324 -3.790 1.00 98.50 90 GLY A CA 1
ATOM 662 C C . GLY A 1 90 ? 8.513 -5.936 -3.148 1.00 98.50 90 GLY A C 1
ATOM 663 O O . GLY A 1 90 ? 9.270 -5.069 -3.581 1.00 98.50 90 GLY A O 1
ATOM 664 N N . VAL A 1 91 ? 7.760 -5.735 -2.062 1.00 98.88 91 VAL A N 1
ATOM 665 C CA . VAL A 1 91 ? 7.778 -4.477 -1.290 1.00 98.88 91 VAL A CA 1
ATOM 666 C C . VAL A 1 91 ? 9.184 -4.160 -0.778 1.00 98.88 91 VAL A C 1
ATOM 668 O O . VAL A 1 91 ? 9.652 -3.039 -0.944 1.00 98.88 91 VAL A O 1
ATOM 671 N N . GLN A 1 92 ? 9.883 -5.146 -0.210 1.00 98.88 92 GLN A N 1
ATOM 672 C CA . GLN A 1 92 ? 11.261 -4.997 0.258 1.00 98.88 92 GLN A CA 1
ATOM 673 C C . GLN A 1 92 ? 12.192 -4.515 -0.863 1.00 98.88 92 GLN A C 1
ATOM 675 O O . GLN A 1 92 ? 12.966 -3.580 -0.661 1.00 98.88 92 GLN A O 1
ATOM 680 N N . SER A 1 93 ? 12.081 -5.104 -2.058 1.00 98.62 93 SER A N 1
ATOM 681 C CA . SER A 1 93 ? 12.906 -4.729 -3.208 1.00 98.62 93 SER A CA 1
ATOM 682 C C . SER A 1 93 ? 12.742 -3.257 -3.590 1.00 98.62 93 SER A C 1
ATOM 684 O O . SER A 1 93 ? 13.733 -2.614 -3.911 1.00 98.62 93 SER A O 1
ATOM 686 N N . LEU A 1 94 ? 11.534 -2.690 -3.466 1.00 98.75 94 LEU A N 1
ATOM 687 C CA . LEU A 1 94 ? 11.252 -1.280 -3.766 1.00 98.75 94 LEU A CA 1
ATOM 688 C C . LEU A 1 94 ? 11.919 -0.302 -2.789 1.00 98.75 94 LEU A C 1
ATOM 690 O O . LEU A 1 94 ? 12.061 0.871 -3.123 1.00 98.75 94 LEU A O 1
ATOM 694 N N . VAL A 1 95 ? 12.322 -0.766 -1.605 1.00 98.62 95 VAL A N 1
ATOM 695 C CA . VAL A 1 95 ? 13.057 0.030 -0.608 1.00 98.62 95 VAL A CA 1
ATOM 696 C C . VAL A 1 95 ? 14.563 -0.216 -0.713 1.00 98.62 95 VAL A C 1
ATOM 698 O O . VAL A 1 95 ? 15.373 0.682 -0.512 1.00 98.62 95 VAL A O 1
ATOM 701 N N . ASP A 1 96 ? 14.975 -1.439 -1.040 1.00 98.56 96 ASP A N 1
ATOM 702 C CA . ASP A 1 96 ? 16.396 -1.789 -1.119 1.00 98.56 96 ASP A CA 1
ATOM 703 C C . ASP A 1 96 ? 17.077 -1.210 -2.360 1.00 98.56 96 ASP A C 1
ATOM 705 O O . ASP A 1 96 ? 18.219 -0.757 -2.280 1.00 98.56 96 ASP A O 1
ATOM 709 N N . VAL A 1 97 ? 16.375 -1.174 -3.498 1.00 98.25 97 VAL A N 1
ATOM 710 C CA . VAL A 1 97 ? 16.911 -0.660 -4.772 1.00 98.25 97 VAL A CA 1
ATOM 711 C C . VAL A 1 97 ? 17.305 0.813 -4.712 1.00 98.25 97 VAL A C 1
ATOM 713 O O . VAL A 1 97 ? 18.083 1.262 -5.551 1.00 98.25 97 VAL A O 1
ATOM 716 N N . THR A 1 98 ? 16.799 1.580 -3.746 1.00 98.19 98 THR A N 1
ATOM 717 C CA . THR A 1 98 ? 17.085 3.016 -3.647 1.00 98.19 98 THR A CA 1
ATOM 718 C C . THR A 1 98 ? 18.434 3.300 -2.989 1.00 98.19 98 THR A C 1
ATOM 720 O O . THR A 1 98 ? 18.993 4.384 -3.154 1.00 98.19 98 THR A O 1
ATOM 723 N N . SER A 1 99 ? 19.014 2.314 -2.300 1.00 95.69 99 SER A N 1
ATOM 724 C CA . SER A 1 99 ? 20.329 2.428 -1.669 1.00 95.69 99 SER A CA 1
ATOM 725 C C . SER A 1 99 ? 21.476 2.170 -2.661 1.00 95.69 99 SER A C 1
ATOM 727 O O . SER A 1 99 ? 21.341 1.331 -3.549 1.00 95.69 99 SER A O 1
ATOM 729 N N . PRO A 1 100 ? 22.636 2.844 -2.515 1.00 92.88 100 PRO A N 1
ATOM 730 C CA . PRO A 1 100 ? 22.964 3.818 -1.470 1.00 92.88 100 PRO A CA 1
ATOM 731 C C . PRO A 1 100 ? 22.533 5.257 -1.800 1.00 92.88 100 PRO A C 1
ATOM 733 O O . PRO A 1 100 ? 22.854 6.160 -1.035 1.00 92.88 100 PRO A O 1
ATOM 736 N N . LEU A 1 101 ? 21.882 5.490 -2.945 1.00 91.81 101 LEU A N 1
ATOM 737 C CA . LEU A 1 101 ? 21.631 6.837 -3.460 1.00 91.81 101 LEU A CA 1
ATOM 738 C C . LEU A 1 101 ? 20.653 7.637 -2.588 1.00 91.81 101 LEU A C 1
ATOM 740 O O . LEU A 1 101 ? 20.912 8.802 -2.309 1.00 91.81 101 LEU A O 1
ATOM 744 N N . ASP A 1 102 ? 19.555 7.011 -2.170 1.00 92.31 102 ASP A N 1
ATOM 745 C CA . ASP A 1 102 ? 18.549 7.593 -1.279 1.00 92.31 102 ASP A CA 1
ATOM 746 C C . ASP A 1 102 ? 17.947 6.484 -0.398 1.00 92.31 102 ASP A C 1
ATOM 748 O O . ASP A 1 102 ? 16.908 5.903 -0.723 1.00 92.31 102 ASP A O 1
ATOM 752 N N . PRO A 1 103 ? 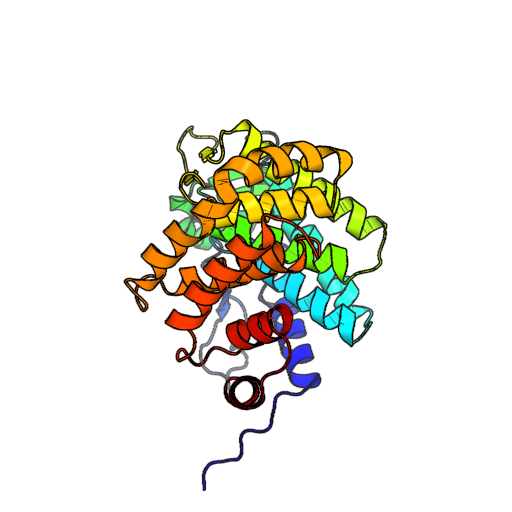18.664 6.065 0.659 1.00 95.50 103 PRO A N 1
ATOM 753 C CA . PRO A 1 103 ? 18.251 4.936 1.479 1.00 95.50 103 PRO A CA 1
ATOM 754 C C . PRO A 1 103 ? 16.868 5.142 2.099 1.00 95.50 103 PRO A C 1
ATOM 756 O O . PRO A 1 103 ? 16.554 6.211 2.615 1.00 95.50 103 PRO A O 1
ATOM 759 N N . ASP A 1 104 ? 16.065 4.080 2.087 1.00 97.25 104 ASP A N 1
ATOM 760 C CA . ASP A 1 104 ? 14.759 3.991 2.754 1.00 97.25 104 ASP A CA 1
ATOM 761 C C . ASP A 1 104 ? 13.627 4.837 2.145 1.00 97.25 104 ASP A C 1
ATOM 763 O O . ASP A 1 104 ? 12.485 4.750 2.610 1.00 97.25 104 ASP A O 1
ATOM 767 N N . VAL A 1 105 ? 13.884 5.578 1.060 1.00 97.81 105 VAL A N 1
ATOM 768 C CA . VAL A 1 105 ? 12.804 6.077 0.199 1.00 97.81 105 VAL A CA 1
ATOM 769 C C . VAL A 1 105 ? 12.129 4.905 -0.521 1.00 97.81 105 VAL A C 1
ATOM 771 O O . VAL A 1 105 ? 12.754 3.893 -0.830 1.00 97.81 105 VAL A O 1
ATOM 774 N N . LEU A 1 106 ? 10.830 5.019 -0.791 1.00 98.62 106 LEU A N 1
ATOM 775 C CA . LEU A 1 106 ? 10.096 4.015 -1.559 1.00 98.62 106 LEU A CA 1
AT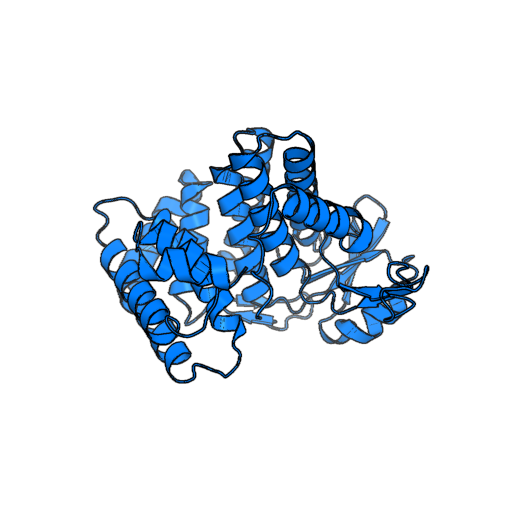OM 776 C C . LEU A 1 106 ? 10.245 4.311 -3.054 1.00 98.62 106 LEU A C 1
ATOM 778 O O . LEU A 1 106 ? 9.870 5.399 -3.488 1.00 98.62 106 LEU A O 1
ATOM 782 N N . ALA A 1 107 ? 10.722 3.358 -3.853 1.00 98.38 107 ALA A N 1
ATOM 783 C CA . ALA A 1 107 ? 10.637 3.436 -5.312 1.00 98.38 107 ALA A CA 1
ATOM 784 C C . ALA A 1 107 ? 9.205 3.161 -5.807 1.00 98.38 107 ALA A C 1
ATOM 786 O O . ALA A 1 107 ? 8.485 2.353 -5.217 1.00 98.38 107 ALA A O 1
ATOM 787 N N . ARG A 1 108 ? 8.809 3.773 -6.932 1.00 97.31 108 ARG A N 1
ATOM 788 C CA . ARG A 1 108 ? 7.563 3.425 -7.643 1.00 97.31 108 ARG A CA 1
ATOM 789 C C . ARG A 1 108 ? 7.645 2.015 -8.220 1.00 97.31 108 ARG A C 1
ATOM 791 O O . ARG A 1 108 ? 6.741 1.215 -8.013 1.00 97.31 108 ARG A O 1
ATOM 798 N N . SER A 1 109 ? 8.755 1.717 -8.895 1.00 97.44 109 SER A N 1
ATOM 799 C CA . SER A 1 109 ? 9.101 0.411 -9.463 1.00 97.44 109 SER A CA 1
ATOM 800 C C . SER A 1 109 ? 10.612 0.298 -9.676 1.00 97.44 109 SER A C 1
ATOM 802 O O . SER A 1 109 ? 11.352 1.270 -9.510 1.00 97.44 109 SER A O 1
ATOM 804 N N . TRP A 1 110 ? 11.085 -0.877 -10.090 1.00 97.44 110 TRP A N 1
ATOM 805 C CA . TRP A 1 110 ? 12.444 -1.054 -10.597 1.00 97.44 110 TRP A CA 1
ATOM 806 C C . TRP A 1 110 ? 12.473 -2.052 -11.754 1.00 97.44 110 TRP A C 1
ATOM 808 O O . TRP A 1 110 ? 11.564 -2.865 -11.918 1.00 97.44 110 TRP A O 1
ATOM 818 N N . VAL A 1 111 ? 13.512 -1.954 -12.580 1.00 97.00 111 VAL A N 1
ATOM 819 C CA . VAL A 1 111 ? 13.701 -2.766 -13.781 1.00 97.00 111 VAL A CA 1
ATOM 820 C C . VAL A 1 111 ? 15.188 -3.085 -13.974 1.00 97.00 111 VAL A C 1
ATOM 822 O O . VAL A 1 111 ? 16.036 -2.199 -13.834 1.00 97.00 111 VAL A O 1
ATOM 825 N N . PRO A 1 112 ? 15.549 -4.333 -14.311 1.00 97.31 112 PRO A N 1
ATOM 826 C CA . PRO A 1 112 ? 16.895 -4.658 -14.760 1.00 97.31 112 PRO A CA 1
ATOM 827 C C . PRO A 1 112 ? 17.361 -3.859 -15.977 1.00 97.31 112 PRO A C 1
ATOM 829 O O . PRO A 1 112 ? 16.613 -3.708 -16.940 1.00 97.31 112 PRO A O 1
ATOM 832 N N . GLN A 1 113 ? 18.629 -3.441 -16.010 1.00 97.44 113 GLN A N 1
ATOM 833 C CA . GLN A 1 113 ? 19.175 -2.731 -17.180 1.00 97.44 113 GLN A CA 1
ATOM 834 C C . GLN A 1 113 ? 19.247 -3.602 -18.445 1.00 97.44 113 GLN A C 1
ATOM 836 O O . GLN A 1 113 ? 19.291 -3.085 -19.554 1.00 97.44 113 GLN A O 1
ATOM 841 N N . ASN A 1 114 ? 19.243 -4.927 -18.291 1.00 96.56 114 ASN A N 1
ATOM 842 C CA . ASN A 1 114 ? 19.177 -5.893 -19.387 1.00 96.56 114 ASN A CA 1
ATOM 843 C C . ASN A 1 114 ? 17.749 -6.403 -19.658 1.00 96.56 114 ASN A C 1
ATOM 845 O O . ASN A 1 114 ? 17.586 -7.406 -20.353 1.00 96.56 114 ASN A O 1
ATOM 849 N N . SER A 1 115 ? 16.725 -5.770 -19.081 1.00 95.50 115 SER A N 1
ATOM 850 C CA . SER A 1 115 ? 15.334 -6.135 -19.339 1.00 95.50 115 SER A CA 1
ATOM 851 C C . SER A 1 115 ? 14.978 -5.907 -20.815 1.00 95.50 115 SER A C 1
ATOM 853 O O . SER A 1 115 ? 15.240 -4.819 -21.331 1.00 95.50 115 SER A O 1
ATOM 855 N N . PRO A 1 116 ? 14.292 -6.859 -21.481 1.00 94.94 116 PRO A N 1
ATOM 856 C CA . PRO A 1 116 ? 13.753 -6.633 -22.824 1.00 94.94 116 PRO A CA 1
ATOM 857 C C . PRO A 1 116 ? 12.641 -5.569 -22.850 1.00 94.94 116 PRO A C 1
ATOM 859 O O . PRO A 1 116 ? 12.262 -5.099 -23.917 1.00 94.94 116 PRO A O 1
ATOM 862 N N . TYR A 1 117 ? 12.117 -5.182 -21.684 1.00 94.25 117 TYR A N 1
ATOM 863 C CA . TYR A 1 117 ? 11.040 -4.208 -21.528 1.00 94.25 117 TYR A CA 1
ATOM 864 C C . TYR A 1 117 ? 11.546 -2.816 -21.126 1.00 94.25 117 TYR A C 1
ATOM 866 O O . TYR A 1 117 ? 10.737 -1.900 -20.978 1.00 94.25 117 TYR A O 1
ATOM 874 N N . LEU A 1 118 ? 12.865 -2.635 -20.958 1.00 95.06 118 LEU A N 1
ATOM 875 C CA . LEU A 1 118 ? 13.449 -1.386 -20.468 1.00 95.06 118 LEU A CA 1
ATOM 876 C C . LEU A 1 118 ? 13.063 -0.179 -21.329 1.00 95.06 118 LEU A C 1
ATOM 878 O O . LEU A 1 118 ? 12.667 0.842 -20.775 1.00 95.06 118 LEU A O 1
ATOM 882 N N . ASP A 1 119 ? 13.136 -0.287 -22.657 1.00 94.88 119 ASP A N 1
ATOM 883 C CA . ASP A 1 119 ? 12.827 0.831 -23.559 1.00 94.88 119 ASP A CA 1
ATOM 884 C C . ASP A 1 119 ? 11.372 1.289 -23.410 1.00 94.88 119 ASP A C 1
ATOM 886 O O . ASP A 1 119 ? 11.091 2.486 -23.326 1.00 94.88 119 ASP A O 1
ATOM 890 N N . LYS A 1 120 ? 10.440 0.334 -23.307 1.00 93.75 120 LYS A N 1
ATOM 891 C CA . LYS A 1 120 ? 9.018 0.630 -23.109 1.00 93.75 120 LYS A CA 1
ATOM 892 C C . LYS A 1 120 ? 8.758 1.259 -21.743 1.00 93.75 120 LYS A C 1
ATOM 894 O O . LYS A 1 120 ? 8.061 2.267 -21.669 1.00 93.75 120 LYS A O 1
ATOM 899 N N . ILE A 1 121 ? 9.340 0.700 -20.682 1.00 94.56 121 ILE A N 1
ATOM 900 C CA . ILE A 1 121 ? 9.223 1.241 -19.321 1.00 94.56 121 ILE A CA 1
ATOM 901 C C . ILE A 1 121 ? 9.837 2.644 -19.252 1.00 94.56 121 ILE A C 1
ATOM 903 O O . ILE A 1 121 ? 9.254 3.540 -18.654 1.00 94.56 121 ILE A O 1
ATOM 907 N N . THR A 1 122 ? 10.970 2.874 -19.917 1.00 95.31 122 THR A N 1
ATOM 908 C CA . THR A 1 122 ? 11.612 4.194 -19.999 1.00 95.31 122 THR A CA 1
ATOM 909 C C . THR A 1 122 ? 10.713 5.205 -20.706 1.00 95.31 122 THR A C 1
ATOM 911 O O . THR A 1 122 ? 10.584 6.336 -20.243 1.00 95.31 122 THR A O 1
ATOM 914 N N . ALA A 1 123 ? 10.062 4.808 -21.803 1.00 95.06 123 ALA A N 1
ATOM 915 C CA . ALA A 1 123 ? 9.138 5.675 -22.526 1.00 95.06 123 ALA A CA 1
ATOM 916 C C . ALA A 1 123 ? 7.900 6.045 -21.689 1.00 95.06 123 ALA A C 1
ATOM 918 O O . ALA A 1 123 ? 7.487 7.204 -21.696 1.00 95.06 123 ALA A O 1
ATOM 919 N N . ASP A 1 124 ? 7.332 5.084 -20.957 1.00 93.44 124 ASP A N 1
ATOM 920 C CA . ASP A 1 124 ? 6.137 5.306 -20.138 1.00 93.44 124 ASP A CA 1
ATOM 921 C C . ASP A 1 124 ? 6.452 6.080 -18.857 1.00 93.44 124 ASP A C 1
ATOM 923 O O . ASP A 1 124 ? 5.740 7.015 -18.503 1.00 93.44 124 ASP A O 1
ATOM 927 N N . GLU A 1 125 ? 7.524 5.706 -18.161 1.00 95.06 125 GLU A N 1
ATOM 928 C CA . GLU A 1 125 ? 7.756 6.072 -16.763 1.00 95.06 125 GLU A CA 1
ATOM 929 C C . GLU A 1 125 ? 9.019 6.904 -16.546 1.00 95.06 125 GLU A C 1
ATOM 931 O O . GLU A 1 125 ? 9.235 7.419 -15.452 1.00 95.06 125 GLU A O 1
ATOM 936 N N . GLY A 1 126 ? 9.848 7.107 -17.574 1.00 93.19 126 GLY A N 1
ATOM 937 C CA . GLY A 1 126 ? 11.094 7.870 -17.456 1.00 93.19 126 GLY A CA 1
ATOM 938 C C . GLY A 1 126 ? 10.890 9.313 -16.983 1.00 93.19 126 GLY A C 1
ATOM 939 O O . GLY A 1 126 ? 11.765 9.888 -16.335 1.00 93.19 126 GLY A O 1
ATOM 940 N N . HIS A 1 127 ? 9.702 9.876 -17.226 1.00 93.75 127 HIS A N 1
ATOM 941 C CA . HIS A 1 127 ? 9.299 11.194 -16.733 1.00 93.75 127 HIS A CA 1
ATOM 942 C C . HIS A 1 127 ? 9.226 11.282 -15.194 1.00 93.75 127 HIS A C 1
ATOM 944 O O . HIS A 1 127 ? 9.317 12.379 -14.648 1.00 93.75 127 HIS A O 1
ATOM 950 N N . ASN A 1 128 ? 9.117 10.146 -14.494 1.00 95.44 128 ASN A N 1
ATOM 951 C CA . ASN A 1 128 ? 9.161 10.049 -13.031 1.00 95.44 128 ASN A CA 1
ATOM 952 C C . ASN A 1 128 ? 10.595 10.026 -12.466 1.00 95.44 128 ASN A C 1
ATOM 954 O O . ASN A 1 128 ? 10.791 9.970 -11.253 1.00 95.44 128 ASN A O 1
ATOM 958 N N . GLY A 1 129 ? 11.609 10.108 -13.330 1.00 95.38 129 GLY A N 1
ATOM 959 C CA . GLY A 1 129 ? 13.010 10.004 -12.947 1.00 95.38 129 GLY A CA 1
ATOM 960 C C . GLY A 1 129 ? 13.447 8.548 -12.814 1.00 95.38 129 GLY A C 1
ATOM 961 O O . GLY A 1 129 ? 12.819 7.751 -12.119 1.00 95.38 129 GLY A O 1
ATOM 962 N N . MET A 1 130 ? 14.548 8.214 -13.485 1.00 96.12 130 MET A N 1
ATOM 963 C CA . MET A 1 130 ? 15.159 6.888 -13.454 1.00 96.12 130 MET A CA 1
ATOM 964 C C . MET A 1 130 ? 16.555 6.985 -12.864 1.00 96.12 130 MET A C 1
ATOM 966 O O . MET A 1 130 ? 17.402 7.733 -13.357 1.00 96.12 130 MET A O 1
ATOM 970 N N . TYR A 1 131 ? 16.793 6.210 -11.815 1.00 97.38 131 TYR A N 1
ATOM 971 C CA . TYR A 1 131 ? 18.018 6.271 -11.035 1.00 97.38 131 TYR A CA 1
ATOM 972 C C . TYR A 1 131 ? 18.749 4.928 -11.119 1.00 97.38 131 TYR A C 1
ATOM 974 O O . TYR A 1 131 ? 18.144 3.885 -10.854 1.00 97.38 131 TYR A O 1
ATOM 982 N N . PRO A 1 132 ? 20.032 4.909 -11.521 1.00 97.25 132 PRO A N 1
ATOM 983 C CA . PRO A 1 132 ? 20.802 3.675 -11.570 1.00 97.25 132 PRO A CA 1
ATOM 984 C C . PRO A 1 132 ? 21.062 3.157 -10.155 1.00 97.25 132 PRO A C 1
ATOM 986 O O . PRO A 1 132 ? 21.342 3.930 -9.239 1.00 97.25 132 PRO A O 1
ATOM 989 N N . SER A 1 133 ? 21.007 1.840 -9.988 1.00 97.62 133 SER A N 1
ATOM 990 C CA . SER A 1 133 ? 21.351 1.171 -8.734 1.00 97.62 133 SER A CA 1
ATOM 991 C C . SER A 1 133 ? 21.857 -0.250 -8.988 1.00 97.62 133 SER A C 1
ATOM 993 O O . SER A 1 133 ? 21.978 -0.699 -10.131 1.00 97.62 133 SER A O 1
ATOM 995 N N . THR A 1 134 ? 22.189 -0.961 -7.916 1.00 97.06 134 THR A N 1
ATOM 996 C CA . THR A 1 134 ? 22.503 -2.388 -7.932 1.00 97.06 134 THR A CA 1
ATOM 997 C C . THR A 1 134 ? 21.606 -3.105 -6.940 1.00 97.06 134 THR A C 1
ATOM 999 O O . THR A 1 134 ? 21.597 -2.773 -5.759 1.00 97.06 134 THR A O 1
ATOM 1002 N N . TYR A 1 135 ? 20.891 -4.125 -7.405 1.00 96.31 135 TYR A N 1
ATOM 1003 C CA . TYR A 1 135 ? 20.044 -4.962 -6.563 1.00 96.31 135 TYR A CA 1
ATOM 1004 C C . TYR A 1 135 ? 20.381 -6.430 -6.805 1.00 96.31 135 TYR A C 1
ATOM 1006 O O . TYR A 1 135 ? 20.469 -6.865 -7.950 1.00 96.31 135 TYR A O 1
ATOM 1014 N N . ASN A 1 136 ? 20.652 -7.180 -5.732 1.00 93.94 136 ASN A N 1
ATOM 1015 C CA . ASN A 1 136 ? 21.084 -8.584 -5.789 1.00 93.94 136 ASN A CA 1
ATOM 1016 C C . ASN A 1 136 ? 22.236 -8.855 -6.784 1.00 93.94 136 ASN A C 1
ATOM 1018 O O . ASN A 1 136 ? 22.252 -9.865 -7.482 1.00 93.94 136 ASN A O 1
ATOM 1022 N N . GLY A 1 137 ? 23.210 -7.939 -6.855 1.00 95.12 137 GLY A N 1
ATOM 1023 C CA . GLY A 1 137 ? 24.373 -8.050 -7.747 1.00 95.12 137 GLY A CA 1
ATOM 1024 C C . GLY A 1 137 ? 24.100 -7.714 -9.218 1.00 95.12 137 GLY A C 1
ATOM 1025 O O . GLY A 1 137 ? 25.008 -7.828 -10.039 1.00 95.12 137 GLY A O 1
ATOM 1026 N N . GLN A 1 138 ? 22.887 -7.277 -9.560 1.00 96.62 138 GLN A N 1
ATOM 1027 C CA . GLN A 1 138 ? 22.488 -6.901 -10.913 1.00 96.62 138 GLN A CA 1
ATOM 1028 C C . GLN A 1 138 ? 22.319 -5.385 -11.038 1.00 96.62 138 GLN A C 1
ATOM 1030 O O . GLN A 1 138 ? 21.773 -4.734 -10.147 1.00 96.62 138 GLN A O 1
ATOM 1035 N N . ALA A 1 139 ? 22.763 -4.825 -12.165 1.00 98.25 139 ALA A N 1
ATOM 1036 C CA . ALA A 1 139 ? 22.518 -3.427 -12.496 1.00 98.25 139 ALA A CA 1
ATOM 1037 C C . ALA A 1 139 ? 21.032 -3.213 -12.823 1.00 98.25 139 ALA A C 1
ATOM 1039 O O . ALA A 1 139 ? 20.463 -3.893 -13.685 1.00 98.25 139 ALA A O 1
ATOM 1040 N N . VAL A 1 140 ? 20.414 -2.247 -12.147 1.00 98.31 140 VAL A N 1
ATOM 1041 C CA . VAL A 1 140 ? 18.992 -1.910 -12.293 1.00 98.31 140 VAL A CA 1
ATOM 1042 C C . VAL A 1 140 ? 18.809 -0.405 -12.488 1.00 98.31 140 VAL A C 1
ATOM 1044 O O . VAL A 1 140 ? 19.718 0.390 -12.224 1.00 98.31 140 VAL A O 1
ATOM 1047 N N . TYR A 1 141 ? 17.620 -0.019 -12.936 1.00 97.75 141 TYR A N 1
ATOM 1048 C CA . TYR A 1 141 ? 17.066 1.312 -12.722 1.00 97.75 141 TYR A CA 1
ATOM 1049 C C . TYR A 1 141 ? 15.890 1.204 -11.760 1.00 97.75 141 TYR A C 1
ATOM 1051 O O . TYR A 1 141 ? 15.062 0.307 -11.904 1.00 97.75 141 TYR A O 1
ATOM 1059 N N . TRP A 1 142 ? 15.787 2.127 -10.811 1.00 97.56 142 TRP A N 1
ATOM 1060 C CA . TRP A 1 142 ? 14.556 2.333 -10.053 1.00 97.56 142 TRP A CA 1
ATOM 1061 C C . TRP A 1 142 ? 13.902 3.652 -10.457 1.00 97.56 142 TRP A C 1
ATOM 1063 O O . TRP A 1 142 ? 14.579 4.597 -10.871 1.00 97.56 142 TRP A O 1
ATOM 1073 N N . ILE A 1 143 ? 12.575 3.681 -10.386 1.00 97.19 143 ILE A N 1
ATOM 1074 C CA . ILE A 1 143 ? 11.744 4.809 -10.803 1.00 97.19 143 ILE A CA 1
ATOM 1075 C C . ILE A 1 143 ? 11.307 5.573 -9.557 1.00 97.19 143 ILE A C 1
ATOM 1077 O O . ILE A 1 143 ? 10.754 4.980 -8.627 1.00 97.19 143 ILE A O 1
ATOM 1081 N N . GLY A 1 144 ? 11.595 6.873 -9.531 1.00 96.75 144 GLY A N 1
ATOM 1082 C CA . GLY A 1 144 ? 11.257 7.758 -8.418 1.00 96.75 144 GLY A CA 1
ATOM 1083 C C . GLY A 1 144 ? 9.933 8.480 -8.624 1.00 96.75 144 GLY A C 1
ATOM 1084 O O . GLY A 1 144 ? 9.000 7.911 -9.171 1.00 96.75 144 GLY A O 1
ATOM 1085 N N . ASN A 1 145 ? 9.855 9.731 -8.165 1.00 96.69 145 ASN A N 1
ATOM 1086 C CA . ASN A 1 145 ? 8.647 10.560 -8.125 1.00 96.69 145 ASN A CA 1
ATOM 1087 C C . ASN A 1 145 ? 7.470 9.896 -7.383 1.00 96.69 145 ASN A C 1
ATOM 1089 O O . ASN A 1 145 ? 6.320 9.923 -7.819 1.00 96.69 145 ASN A O 1
ATOM 1093 N N . THR A 1 146 ? 7.775 9.262 -6.252 1.00 96.69 146 THR A N 1
ATOM 1094 C CA . THR A 1 146 ? 6.823 8.453 -5.489 1.00 96.69 146 THR A CA 1
ATOM 1095 C C . THR A 1 146 ? 5.734 9.298 -4.833 1.00 96.69 146 THR A C 1
ATOM 1097 O O . THR A 1 146 ? 5.993 10.210 -4.050 1.00 96.69 146 THR A O 1
ATOM 1100 N N . SER A 1 147 ? 4.482 8.962 -5.125 1.00 97.06 147 SER A N 1
ATOM 1101 C CA . SER A 1 147 ? 3.285 9.614 -4.599 1.00 97.06 147 SER A CA 1
ATOM 1102 C C . SER A 1 147 ? 2.801 8.986 -3.281 1.00 97.06 147 SER A C 1
ATOM 1104 O O . SER A 1 147 ? 3.177 7.872 -2.917 1.00 97.06 147 SER A O 1
ATOM 1106 N N . ARG A 1 148 ? 1.951 9.704 -2.526 1.00 97.62 148 ARG A N 1
ATOM 1107 C CA . ARG A 1 148 ? 1.421 9.229 -1.225 1.00 97.62 148 ARG A CA 1
ATOM 1108 C C . ARG A 1 148 ? 0.636 7.924 -1.324 1.00 97.62 148 ARG A C 1
ATOM 1110 O O . ARG A 1 148 ? 0.606 7.153 -0.372 1.00 97.62 148 ARG A O 1
ATOM 1117 N N . ASP A 1 149 ? -0.022 7.704 -2.452 1.00 97.00 149 ASP A N 1
ATOM 1118 C CA . ASP A 1 149 ? -0.832 6.519 -2.718 1.00 97.00 149 ASP A CA 1
ATOM 1119 C C . ASP A 1 149 ? 0.009 5.227 -2.727 1.00 97.00 149 ASP A C 1
ATOM 1121 O O . ASP A 1 149 ? -0.421 4.220 -2.167 1.00 97.00 149 ASP A O 1
ATOM 1125 N N . GLN A 1 150 ? 1.245 5.290 -3.234 1.00 98.38 150 GLN A N 1
ATOM 1126 C CA . GLN A 1 150 ? 2.239 4.215 -3.186 1.00 98.38 150 GLN A CA 1
ATOM 1127 C C . GLN A 1 150 ? 2.517 3.799 -1.743 1.00 98.38 150 GLN A C 1
ATOM 1129 O O . GLN A 1 150 ? 2.382 2.629 -1.388 1.00 98.38 150 GLN A O 1
ATOM 1134 N N . TYR A 1 151 ? 2.821 4.775 -0.885 1.00 98.75 151 TYR A N 1
ATOM 1135 C CA . TYR A 1 151 ? 3.025 4.544 0.542 1.00 98.75 151 TYR A CA 1
ATOM 1136 C C . TYR A 1 151 ? 1.759 4.011 1.221 1.00 98.75 151 TYR A C 1
ATOM 1138 O O . TYR A 1 151 ? 1.851 3.065 1.997 1.00 98.75 151 TYR A O 1
ATOM 1146 N N . ALA A 1 152 ? 0.580 4.566 0.922 1.00 98.75 152 ALA A N 1
ATOM 1147 C CA . ALA A 1 152 ? -0.676 4.114 1.517 1.00 98.75 152 ALA A CA 1
ATOM 1148 C C . ALA A 1 152 ? -0.965 2.636 1.198 1.00 98.75 152 ALA A C 1
ATOM 1150 O O . ALA A 1 152 ? -1.277 1.867 2.106 1.00 98.75 152 ALA A O 1
ATOM 1151 N N . GLY A 1 153 ? -0.794 2.213 -0.061 1.00 98.75 153 GLY A N 1
ATOM 1152 C CA . GLY A 1 153 ? -0.950 0.808 -0.450 1.00 98.75 153 GLY A CA 1
ATOM 1153 C C . GLY A 1 153 ? 0.081 -0.113 0.190 1.00 98.75 153 GLY A C 1
ATOM 1154 O O . GLY A 1 153 ? -0.281 -1.172 0.701 1.00 98.75 153 GLY A O 1
ATOM 1155 N N . VAL A 1 154 ? 1.355 0.295 0.203 1.00 98.94 154 VAL A N 1
ATOM 1156 C CA . VAL A 1 154 ? 2.435 -0.472 0.843 1.00 98.94 154 VAL A CA 1
ATOM 1157 C C . VAL A 1 154 ? 2.153 -0.671 2.331 1.00 98.94 154 VAL A C 1
ATOM 1159 O O . VAL A 1 154 ? 2.188 -1.802 2.810 1.00 98.94 154 VAL A O 1
ATOM 1162 N N . PHE A 1 155 ? 1.813 0.390 3.062 1.00 98.94 155 PHE A N 1
ATOM 1163 C CA . PHE A 1 155 ? 1.521 0.292 4.492 1.00 98.94 155 PHE A CA 1
ATOM 1164 C C . PHE A 1 155 ? 0.260 -0.528 4.781 1.00 98.94 155 PHE A C 1
ATOM 1166 O O . PHE A 1 155 ? 0.281 -1.320 5.722 1.00 98.94 155 PHE A O 1
ATOM 1173 N N . PHE A 1 156 ? -0.787 -0.415 3.956 1.00 98.94 156 PHE A N 1
ATOM 1174 C CA . PHE A 1 156 ? -1.982 -1.258 4.060 1.00 98.94 156 PHE A CA 1
ATOM 1175 C C . PHE A 1 156 ? -1.645 -2.752 3.916 1.00 98.94 156 PHE A C 1
ATOM 1177 O O . PHE A 1 156 ? -2.059 -3.577 4.738 1.00 98.94 156 PHE A O 1
ATOM 1184 N N . GLY A 1 157 ? -0.835 -3.102 2.911 1.00 98.88 157 GLY A N 1
ATOM 1185 C CA . GLY A 1 157 ? -0.326 -4.460 2.709 1.00 98.88 157 GLY A CA 1
ATOM 1186 C C . GLY A 1 157 ? 0.481 -4.972 3.896 1.00 98.88 157 GLY A C 1
ATOM 1187 O O . GLY A 1 157 ? 0.206 -6.052 4.418 1.00 98.88 157 GLY A O 1
ATOM 1188 N N . LEU A 1 158 ? 1.447 -4.172 4.355 1.00 98.94 158 LEU A N 1
ATOM 1189 C CA . LEU A 1 158 ? 2.318 -4.501 5.483 1.00 98.94 158 LEU A CA 1
ATOM 1190 C C . LEU A 1 158 ? 1.516 -4.716 6.778 1.00 98.94 158 LEU A C 1
ATOM 1192 O O . LEU A 1 158 ? 1.683 -5.743 7.436 1.00 98.94 158 LEU A O 1
ATOM 1196 N N . ALA A 1 159 ? 0.608 -3.800 7.125 1.00 98.88 159 ALA A N 1
ATOM 1197 C CA . ALA A 1 159 ? -0.229 -3.912 8.321 1.00 98.88 159 ALA A CA 1
ATOM 1198 C C . ALA A 1 159 ? -1.134 -5.153 8.277 1.00 98.88 159 ALA A C 1
ATOM 1200 O O . ALA A 1 159 ? -1.251 -5.878 9.266 1.00 98.88 159 ALA A O 1
ATOM 1201 N N . THR A 1 160 ? -1.735 -5.430 7.116 1.00 98.81 160 THR A N 1
ATOM 1202 C CA . THR A 1 160 ? -2.589 -6.607 6.914 1.00 98.81 160 THR A CA 1
ATOM 1203 C C . THR A 1 160 ? -1.793 -7.907 7.061 1.00 98.81 160 THR A C 1
ATOM 1205 O O . THR A 1 160 ? -2.223 -8.813 7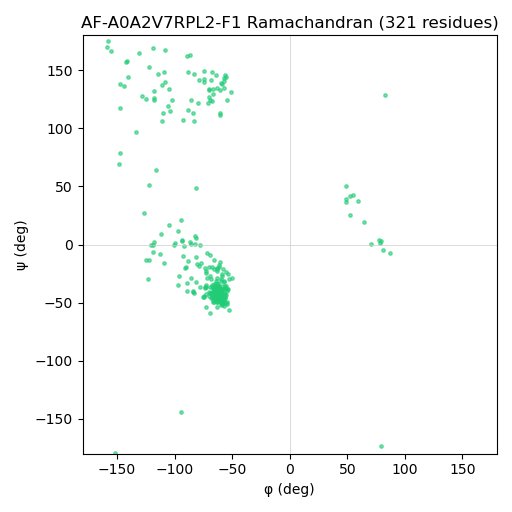.777 1.00 98.81 160 THR A O 1
ATOM 1208 N N . ALA A 1 161 ? -0.611 -7.994 6.443 1.00 98.88 161 ALA A N 1
ATOM 1209 C CA . ALA A 1 161 ? 0.252 -9.170 6.532 1.00 98.88 161 ALA A CA 1
ATOM 1210 C C . ALA A 1 161 ? 0.735 -9.432 7.967 1.00 98.88 161 ALA A C 1
ATOM 1212 O O . ALA A 1 161 ? 0.718 -10.577 8.422 1.00 98.88 161 ALA A O 1
ATOM 1213 N N . TYR A 1 162 ? 1.103 -8.377 8.704 1.00 98.88 162 TYR A N 1
ATOM 1214 C CA . TYR A 1 162 ? 1.515 -8.484 10.105 1.00 98.88 162 TYR A CA 1
ATOM 1215 C C . TYR A 1 162 ? 0.440 -9.153 10.971 1.00 98.88 162 TYR A C 1
ATOM 1217 O O . TYR A 1 162 ? 0.734 -10.059 11.757 1.00 98.88 162 TYR A O 1
ATOM 1225 N N . ASP A 1 163 ? -0.815 -8.737 10.810 1.00 98.44 163 ASP A N 1
ATOM 1226 C CA . ASP A 1 163 ? -1.919 -9.238 11.625 1.00 98.44 163 ASP A CA 1
ATOM 1227 C C . ASP A 1 163 ? -2.346 -10.649 11.246 1.00 98.44 163 ASP A C 1
ATOM 1229 O O . ASP A 1 163 ? -2.554 -11.492 12.122 1.00 98.44 163 ASP A O 1
ATOM 1233 N N . LEU A 1 164 ? -2.469 -10.908 9.946 1.00 98.56 164 LEU A N 1
ATOM 1234 C CA . LEU A 1 164 ? -3.138 -12.100 9.441 1.00 98.56 164 LEU A CA 1
ATOM 1235 C C . LEU A 1 164 ? -2.217 -13.301 9.238 1.00 98.56 164 LEU A C 1
ATOM 1237 O O . LEU A 1 164 ? -2.706 -14.430 9.184 1.00 98.56 164 LEU A O 1
ATOM 1241 N N . VAL A 1 165 ? -0.903 -13.084 9.149 1.00 98.44 165 VAL A N 1
ATOM 1242 C CA . VAL A 1 165 ? 0.062 -14.159 8.907 1.00 98.44 165 VAL A CA 1
ATOM 1243 C C . VAL A 1 165 ? 0.902 -14.391 10.168 1.00 98.44 165 VAL A C 1
ATOM 1245 O O . VAL A 1 165 ? 1.761 -13.572 10.503 1.00 98.44 165 VAL A O 1
ATOM 1248 N N . PRO A 1 166 ? 0.678 -15.494 10.911 1.00 96.38 166 PRO A N 1
ATOM 1249 C CA . PRO A 1 166 ? 1.370 -15.789 12.162 1.00 96.38 166 PRO A CA 1
ATOM 1250 C C . PRO A 1 166 ? 2.759 -16.410 11.915 1.00 96.38 166 PRO A C 1
ATOM 1252 O O . PRO A 1 166 ? 3.111 -17.425 12.511 1.00 96.38 166 PRO A O 1
ATOM 1255 N N . ASP A 1 167 ? 3.554 -15.799 11.034 1.00 97.50 167 ASP A N 1
ATOM 1256 C CA . ASP A 1 167 ? 4.944 -16.170 10.745 1.00 97.50 167 ASP A CA 1
ATOM 1257 C C . ASP A 1 167 ? 5.881 -15.129 11.382 1.00 97.50 167 ASP A C 1
ATOM 1259 O O . ASP A 1 167 ? 5.803 -13.929 11.105 1.00 97.50 167 ASP A O 1
ATOM 1263 N N . ALA A 1 168 ? 6.744 -15.577 12.298 1.00 98.12 168 ALA A N 1
ATOM 1264 C CA . ALA A 1 168 ? 7.589 -14.682 13.088 1.00 98.12 168 ALA A CA 1
ATOM 1265 C C . ALA A 1 168 ? 8.657 -13.964 12.246 1.00 98.12 168 ALA A C 1
ATOM 1267 O O . ALA A 1 168 ? 8.946 -12.794 12.503 1.00 98.12 168 ALA A O 1
ATOM 1268 N N . ALA A 1 169 ? 9.225 -14.639 11.242 1.00 98.31 169 ALA A N 1
ATOM 1269 C CA . ALA A 1 169 ? 10.224 -14.045 10.358 1.00 98.31 169 ALA A CA 1
ATOM 1270 C C . ALA A 1 169 ? 9.577 -12.984 9.460 1.00 98.31 169 ALA A C 1
ATOM 1272 O O . ALA A 1 169 ? 10.101 -11.879 9.324 1.00 98.31 169 ALA A O 1
ATOM 1273 N N . LEU A 1 170 ? 8.384 -13.280 8.943 1.00 98.56 170 LEU A N 1
ATOM 1274 C CA . LEU A 1 170 ? 7.582 -12.345 8.164 1.00 98.56 170 LEU A CA 1
ATOM 1275 C C . LEU A 1 170 ? 7.223 -11.098 8.977 1.00 98.56 170 LEU A C 1
ATOM 1277 O O . LEU A 1 170 ? 7.435 -9.977 8.519 1.00 98.56 170 LEU A O 1
ATOM 1281 N N . ARG A 1 171 ? 6.729 -11.265 10.209 1.00 98.75 171 ARG A N 1
ATOM 1282 C CA . ARG A 1 171 ? 6.397 -10.134 11.094 1.00 98.75 171 ARG A CA 1
ATOM 1283 C C . ARG A 1 171 ? 7.612 -9.269 11.418 1.00 98.75 171 ARG A C 1
ATOM 1285 O O . ARG A 1 171 ? 7.483 -8.048 11.505 1.00 98.75 171 ARG A O 1
ATOM 1292 N N . MET A 1 172 ? 8.785 -9.884 11.568 1.00 98.81 172 MET A N 1
ATOM 1293 C CA . MET A 1 172 ? 10.045 -9.165 11.759 1.00 98.81 172 MET A CA 1
ATOM 1294 C C . MET A 1 172 ? 10.416 -8.347 10.516 1.00 98.81 172 MET A C 1
ATOM 1296 O O . MET A 1 172 ? 10.731 -7.165 10.647 1.00 98.81 172 MET A O 1
ATOM 1300 N N . GLN A 1 173 ? 10.314 -8.937 9.322 1.00 98.88 173 GLN A N 1
ATOM 1301 C CA . GLN A 1 173 ? 10.554 -8.245 8.053 1.00 98.88 173 GLN A CA 1
ATOM 1302 C C . GLN A 1 173 ? 9.579 -7.075 7.853 1.00 98.88 173 GLN A C 1
ATOM 1304 O O . GLN A 1 173 ? 10.004 -5.971 7.517 1.00 98.88 173 GLN A O 1
ATOM 1309 N N . VAL A 1 174 ? 8.287 -7.274 8.137 1.00 98.94 174 VAL A N 1
ATOM 1310 C CA . VAL A 1 174 ? 7.279 -6.205 8.085 1.00 98.94 174 VAL A CA 1
ATOM 1311 C C . VAL A 1 174 ? 7.617 -5.069 9.053 1.00 98.94 174 VAL A C 1
ATOM 1313 O O . VAL A 1 174 ? 7.621 -3.908 8.649 1.00 98.94 174 VAL A O 1
ATOM 1316 N N . SER A 1 175 ? 7.929 -5.381 10.315 1.00 98.94 175 SER A N 1
ATOM 1317 C CA . SER A 1 175 ? 8.275 -4.370 11.324 1.00 98.94 175 SER A CA 1
ATOM 1318 C C . SER A 1 175 ? 9.505 -3.550 10.911 1.00 98.94 175 SER A C 1
ATOM 1320 O O . SER A 1 175 ? 9.507 -2.323 11.047 1.00 98.94 175 SER A O 1
ATOM 1322 N N . ALA A 1 176 ? 10.518 -4.204 10.333 1.00 98.88 176 ALA A N 1
ATOM 1323 C CA . ALA A 1 176 ? 11.705 -3.546 9.796 1.00 98.88 176 ALA A CA 1
ATOM 1324 C C . ALA A 1 176 ? 11.374 -2.618 8.613 1.00 98.88 176 ALA A C 1
ATOM 1326 O O . ALA A 1 176 ? 11.813 -1.470 8.606 1.00 98.88 176 ALA A O 1
ATOM 1327 N N . LEU A 1 177 ? 10.565 -3.070 7.649 1.00 98.94 177 LEU A N 1
ATOM 1328 C CA . LEU A 1 177 ? 10.164 -2.257 6.495 1.00 98.94 177 LEU A CA 1
ATOM 1329 C C . LEU A 1 177 ? 9.325 -1.043 6.880 1.00 98.94 177 LEU A C 1
ATOM 1331 O O . LEU A 1 177 ? 9.622 0.067 6.441 1.00 98.94 177 LEU A O 1
ATOM 1335 N N . VAL A 1 178 ? 8.315 -1.240 7.732 1.00 98.94 178 VAL A N 1
ATOM 1336 C CA . VAL A 1 178 ? 7.507 -0.137 8.267 1.00 98.94 178 VAL A CA 1
ATOM 1337 C C . VAL A 1 178 ? 8.405 0.868 8.976 1.00 98.94 178 VAL A C 1
ATOM 1339 O O . VAL A 1 178 ? 8.242 2.068 8.780 1.00 98.94 178 VAL A O 1
ATOM 1342 N N . THR A 1 179 ? 9.374 0.384 9.758 1.00 98.94 179 THR A N 1
ATOM 1343 C CA . THR A 1 179 ? 10.292 1.247 10.501 1.00 98.94 179 THR A CA 1
ATOM 1344 C C . THR A 1 179 ? 11.149 2.092 9.556 1.00 98.94 179 THR A C 1
ATOM 1346 O O . THR A 1 179 ? 11.171 3.310 9.694 1.00 98.94 179 THR A O 1
ATOM 1349 N N . ARG A 1 180 ? 11.779 1.481 8.545 1.00 98.88 180 ARG A N 1
ATOM 1350 C CA . ARG A 1 180 ? 12.597 2.188 7.540 1.00 98.88 180 ARG A CA 1
ATOM 1351 C C . ARG A 1 180 ? 11.802 3.274 6.810 1.00 98.88 180 ARG A C 1
ATOM 1353 O O . ARG A 1 180 ? 12.194 4.437 6.809 1.00 98.88 180 ARG A O 1
ATOM 1360 N N . LEU A 1 181 ? 10.644 2.908 6.259 1.00 98.88 181 LEU A N 1
ATOM 1361 C CA . LEU A 1 181 ? 9.799 3.831 5.499 1.00 98.88 181 LEU A CA 1
ATOM 1362 C C . LEU A 1 181 ? 9.250 4.969 6.370 1.00 98.88 181 LEU A C 1
ATOM 1364 O O . LEU A 1 181 ? 9.227 6.126 5.951 1.00 98.88 181 LEU A O 1
ATOM 1368 N N . LEU A 1 182 ? 8.787 4.657 7.582 1.00 98.81 182 LEU A N 1
ATOM 1369 C CA . LEU A 1 182 ? 8.202 5.652 8.476 1.00 98.81 182 LEU A CA 1
ATOM 1370 C C . LEU A 1 182 ? 9.268 6.583 9.062 1.00 98.81 182 LEU A C 1
ATOM 1372 O O . LEU A 1 182 ? 9.020 7.781 9.194 1.00 98.81 182 LEU A O 1
ATOM 1376 N N . ASP A 1 183 ? 10.460 6.064 9.362 1.00 98.81 183 ASP A N 1
ATOM 1377 C CA . ASP A 1 183 ? 11.607 6.873 9.774 1.00 98.81 183 ASP A CA 1
ATOM 1378 C C . ASP A 1 183 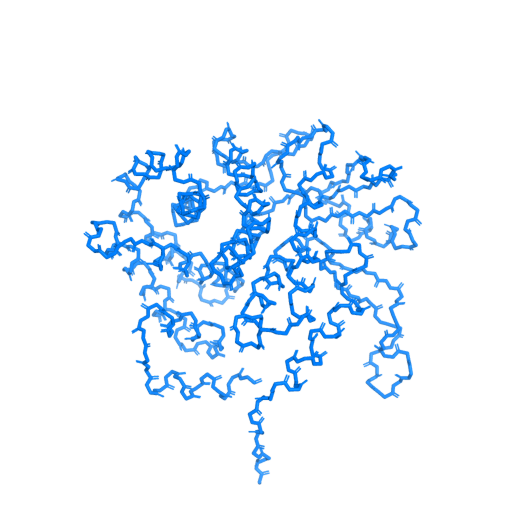? 12.026 7.852 8.691 1.00 98.81 183 ASP A C 1
ATOM 1380 O O . ASP A 1 183 ? 12.215 9.031 8.996 1.00 98.81 183 ASP A O 1
ATOM 1384 N N . TYR A 1 184 ? 12.106 7.392 7.439 1.00 98.62 184 TYR A N 1
ATOM 1385 C CA . TYR A 1 184 ? 12.365 8.262 6.300 1.00 98.62 184 TYR A CA 1
ATOM 1386 C C . TYR A 1 184 ? 11.344 9.409 6.258 1.00 98.62 184 TYR A C 1
ATOM 1388 O O . TYR A 1 184 ? 11.731 10.578 6.236 1.00 98.62 184 TYR A O 1
ATOM 1396 N N . LEU A 1 185 ? 10.041 9.103 6.324 1.00 98.75 185 LEU A N 1
ATOM 1397 C CA . LEU A 1 185 ? 8.990 10.125 6.267 1.00 98.75 185 LEU A CA 1
ATOM 1398 C C . LEU A 1 185 ? 9.067 11.115 7.437 1.00 98.75 185 LEU A C 1
ATOM 1400 O O . LEU A 1 185 ? 8.927 12.319 7.225 1.00 98.75 185 LEU A O 1
ATOM 1404 N N . ILE A 1 186 ? 9.298 10.641 8.663 1.00 98.62 186 ILE A N 1
ATOM 1405 C CA . ILE A 1 186 ? 9.409 11.507 9.847 1.00 98.62 186 ILE A CA 1
ATOM 1406 C C . ILE A 1 186 ? 10.648 12.404 9.745 1.00 98.62 186 ILE A C 1
ATOM 1408 O O . ILE A 1 186 ? 10.548 13.608 9.990 1.00 98.62 186 ILE A O 1
ATOM 1412 N N . ALA A 1 187 ? 11.797 11.843 9.358 1.00 98.19 187 ALA A N 1
ATOM 1413 C CA . ALA A 1 187 ? 13.055 12.576 9.232 1.00 98.19 187 ALA A CA 1
ATOM 1414 C C . ALA A 1 187 ? 12.985 13.682 8.166 1.00 98.19 187 ALA A C 1
ATOM 1416 O O . ALA A 1 187 ? 13.569 14.748 8.351 1.00 98.19 187 ALA A O 1
ATOM 1417 N N . HIS A 1 188 ? 12.213 13.467 7.099 1.00 97.62 188 HIS A N 1
ATOM 1418 C CA . HIS A 1 188 ? 12.026 14.428 6.008 1.00 97.62 188 HIS A CA 1
ATOM 1419 C C . HIS A 1 188 ? 10.785 15.317 6.182 1.00 97.62 188 HIS A C 1
ATOM 1421 O O . HIS A 1 188 ? 10.256 15.874 5.217 1.00 97.62 188 HIS A O 1
ATOM 1427 N N . GLY A 1 189 ? 10.285 15.461 7.415 1.00 98.00 189 GLY A N 1
ATOM 1428 C CA . GLY A 1 189 ? 9.177 16.371 7.714 1.00 98.00 189 GLY A CA 1
ATOM 1429 C C . GLY A 1 189 ? 7.910 16.036 6.927 1.00 98.00 189 GLY A C 1
ATOM 1430 O O . GLY A 1 189 ? 7.205 16.938 6.474 1.00 98.00 189 GLY A O 1
ATOM 1431 N N . TRP A 1 190 ? 7.641 14.742 6.741 1.00 98.56 190 TRP A N 1
ATOM 1432 C CA . TRP A 1 190 ? 6.508 14.202 5.992 1.00 98.56 190 TRP A CA 1
ATOM 1433 C C . TRP A 1 190 ? 6.502 14.523 4.494 1.00 98.56 190 TRP A C 1
ATOM 1435 O O . TRP A 1 190 ? 5.459 14.414 3.848 1.00 98.56 190 TRP A O 1
ATOM 1445 N N . SER A 1 191 ? 7.646 14.896 3.927 1.00 98.31 191 SER A N 1
ATOM 1446 C CA . SER A 1 191 ? 7.813 15.116 2.490 1.00 98.31 191 SER A CA 1
ATOM 1447 C C . SER A 1 191 ? 8.778 14.095 1.903 1.00 98.31 191 SER A C 1
ATOM 1449 O O . SER A 1 191 ? 9.709 13.662 2.571 1.00 98.31 191 SER A O 1
ATOM 1451 N N . VAL A 1 192 ? 8.543 13.697 0.656 1.00 98.25 192 VAL A N 1
ATOM 1452 C CA . VAL A 1 192 ? 9.385 12.732 -0.055 1.00 98.25 192 VAL A CA 1
ATOM 1453 C C . VAL A 1 192 ? 10.234 13.500 -1.056 1.00 98.25 192 VAL A C 1
ATOM 1455 O O . VAL A 1 192 ? 9.703 14.095 -2.000 1.00 98.25 192 VAL A O 1
ATOM 1458 N N . GLN A 1 193 ? 11.546 13.494 -0.851 1.00 95.56 193 GLN A N 1
ATOM 1459 C CA . GLN A 1 193 ? 12.510 14.154 -1.722 1.00 95.56 193 GLN A CA 1
ATOM 1460 C C . GLN A 1 193 ? 13.233 13.099 -2.555 1.00 95.56 193 GLN A C 1
ATOM 1462 O O . GLN A 1 193 ? 13.631 12.074 -2.031 1.00 95.56 193 GLN A O 1
ATOM 1467 N N . MET A 1 194 ? 13.361 13.333 -3.855 1.00 95.25 194 MET A N 1
ATOM 1468 C CA . MET A 1 194 ? 14.068 12.438 -4.767 1.00 95.25 194 MET A CA 1
ATOM 1469 C C . MET A 1 194 ? 15.570 12.761 -4.806 1.00 95.25 194 MET A C 1
ATOM 1471 O O . MET A 1 194 ? 15.950 13.893 -4.490 1.00 95.25 194 MET A O 1
ATOM 1475 N N . PRO A 1 195 ? 16.434 11.853 -5.308 1.00 93.88 195 PRO A N 1
ATOM 1476 C CA . PRO A 1 195 ? 17.881 12.085 -5.407 1.00 93.88 195 PRO A CA 1
ATOM 1477 C C . PRO A 1 195 ? 18.292 13.348 -6.176 1.00 93.88 195 PRO A C 1
ATOM 1479 O O . PRO A 1 195 ? 19.381 13.882 -5.986 1.00 93.88 195 PRO A O 1
ATOM 1482 N N . ASN A 1 196 ? 17.429 13.841 -7.066 1.00 91.44 196 ASN A N 1
ATOM 1483 C CA . ASN A 1 196 ? 17.644 15.086 -7.809 1.00 91.44 196 ASN A CA 1
ATOM 1484 C C . ASN A 1 196 ? 17.270 16.355 -7.009 1.00 91.44 196 ASN A C 1
ATOM 1486 O O . ASN A 1 196 ? 17.261 17.451 -7.569 1.00 91.44 196 ASN A O 1
ATOM 1490 N N . GLY A 1 197 ? 16.915 16.216 -5.730 1.00 92.00 197 GLY A N 1
ATOM 1491 C CA . GLY A 1 197 ? 16.518 17.295 -4.829 1.00 92.00 197 GLY A CA 1
ATOM 1492 C C . GLY A 1 197 ? 15.064 17.756 -4.967 1.00 92.00 197 GLY A C 1
ATOM 1493 O O . GLY A 1 197 ? 14.631 18.589 -4.170 1.00 92.00 197 GLY A O 1
ATOM 1494 N N . GLN A 1 198 ? 14.295 17.240 -5.932 1.00 94.44 198 GLN A N 1
ATOM 1495 C CA . GLN A 1 198 ? 12.890 17.614 -6.116 1.00 94.44 198 GLN A CA 1
ATOM 1496 C C . GLN A 1 198 ? 11.990 16.901 -5.106 1.00 94.44 198 GLN A C 1
ATOM 1498 O O . GLN A 1 198 ? 12.169 15.717 -4.823 1.00 94.44 198 GLN A O 1
ATOM 1503 N N . PHE A 1 199 ? 10.983 17.608 -4.597 1.00 96.50 199 PHE A N 1
ATOM 1504 C CA . PHE A 1 199 ? 9.933 16.990 -3.794 1.00 96.50 199 PHE A CA 1
ATOM 1505 C C . PHE A 1 199 ? 8.916 16.313 -4.708 1.00 96.50 199 PHE A C 1
ATOM 1507 O O . PHE A 1 199 ? 8.299 16.965 -5.547 1.00 96.50 199 PHE A O 1
ATOM 1514 N N . SER A 1 200 ? 8.734 15.011 -4.521 1.00 96.56 200 SER A N 1
ATOM 1515 C CA . SER A 1 200 ? 7.756 14.211 -5.266 1.00 96.56 200 SER A CA 1
ATOM 1516 C C . SER A 1 200 ? 6.359 14.313 -4.659 1.00 96.56 200 SER A C 1
ATOM 1518 O O . SER A 1 200 ? 5.359 14.452 -5.362 1.00 96.56 200 SER A O 1
ATOM 1520 N N . THR A 1 201 ? 6.267 14.281 -3.329 1.00 97.75 201 THR A N 1
ATOM 1521 C CA . THR A 1 201 ? 4.993 14.384 -2.623 1.00 97.75 201 THR A CA 1
ATOM 1522 C C . THR A 1 201 ? 5.171 14.834 -1.174 1.00 97.75 201 THR A C 1
ATOM 1524 O O . THR A 1 201 ? 6.283 14.884 -0.650 1.00 97.75 201 THR A O 1
ATOM 1527 N N . THR A 1 202 ? 4.064 15.163 -0.506 1.00 98.19 202 THR A N 1
ATOM 1528 C CA . THR A 1 202 ? 4.057 15.505 0.922 1.00 98.19 202 THR A CA 1
ATOM 1529 C C . THR A 1 202 ? 2.763 15.080 1.599 1.00 98.19 202 THR A C 1
ATOM 1531 O O . THR A 1 202 ? 1.679 15.272 1.049 1.00 98.19 202 THR A O 1
ATOM 1534 N N . PHE A 1 203 ? 2.859 14.531 2.809 1.00 98.44 203 PHE A N 1
ATOM 1535 C CA . PHE A 1 203 ? 1.723 14.215 3.681 1.00 98.44 203 PHE A CA 1
ATOM 1536 C C . PHE A 1 203 ? 1.280 15.408 4.537 1.00 98.44 203 PHE A C 1
ATOM 1538 O O . PHE A 1 203 ? 0.320 15.289 5.298 1.00 98.44 203 PHE A O 1
ATOM 1545 N N . LEU A 1 204 ? 1.926 16.572 4.409 1.00 97.00 204 LEU A N 1
ATOM 1546 C CA . LEU A 1 204 ? 1.451 17.790 5.060 1.00 97.00 204 LEU A CA 1
ATOM 1547 C C . LEU A 1 204 ? 0.012 18.104 4.619 1.00 97.00 204 LEU A C 1
ATOM 1549 O O . LEU A 1 204 ? -0.343 18.011 3.443 1.00 97.00 204 LEU A O 1
ATOM 1553 N N . GLY A 1 205 ? -0.838 18.437 5.592 1.00 96.31 205 GLY A N 1
ATOM 1554 C CA . GLY A 1 205 ? -2.274 18.634 5.370 1.00 96.31 205 GLY A CA 1
ATOM 1555 C C . GLY A 1 205 ? -3.094 17.341 5.272 1.00 96.31 205 GLY A C 1
ATOM 1556 O O . GLY A 1 205 ? -4.305 17.423 5.077 1.00 96.31 205 GLY A O 1
ATOM 1557 N N . ARG A 1 206 ? -2.474 16.164 5.446 1.00 98.12 206 ARG A N 1
ATOM 1558 C CA . ARG A 1 206 ? -3.146 14.856 5.521 1.00 98.12 206 ARG A CA 1
ATOM 1559 C C . ARG A 1 206 ? -2.951 14.196 6.889 1.00 98.12 206 ARG A C 1
ATOM 1561 O O . ARG A 1 206 ? -2.332 13.134 6.972 1.00 98.12 206 ARG A O 1
ATOM 1568 N N . PRO A 1 207 ? -3.479 14.791 7.981 1.00 98.50 207 PRO A N 1
ATOM 1569 C CA . PRO A 1 207 ? -3.381 14.192 9.311 1.00 98.50 207 PRO A CA 1
ATOM 1570 C C . PRO A 1 207 ? -4.028 12.802 9.371 1.00 98.50 207 PRO A C 1
ATOM 1572 O O . PRO A 1 207 ? -3.600 11.979 10.171 1.00 98.50 207 PRO A O 1
ATOM 1575 N N . ASP A 1 208 ? -5.017 12.525 8.516 1.00 98.62 208 ASP A N 1
ATOM 1576 C CA . ASP A 1 208 ? -5.616 11.204 8.314 1.00 98.62 208 ASP A CA 1
ATOM 1577 C C . ASP A 1 208 ? -4.572 10.161 7.886 1.00 98.62 208 ASP A C 1
ATOM 1579 O O . ASP A 1 208 ? -4.441 9.118 8.528 1.00 98.62 208 ASP A O 1
ATOM 1583 N N . GLN A 1 209 ? -3.760 10.466 6.874 1.00 98.75 209 GLN A N 1
ATOM 1584 C CA . GLN A 1 209 ? -2.721 9.558 6.390 1.00 98.75 209 GLN A CA 1
ATOM 1585 C C . GLN A 1 209 ? -1.530 9.512 7.352 1.00 98.75 209 GLN A C 1
ATOM 1587 O O . GLN A 1 209 ? -1.082 8.426 7.706 1.00 98.75 209 GLN A O 1
ATOM 1592 N N . GLN A 1 210 ? -1.061 10.658 7.863 1.00 98.88 210 GLN A N 1
ATOM 1593 C CA . GLN A 1 210 ? 0.054 10.707 8.823 1.00 98.88 210 GLN A CA 1
ATOM 1594 C C . GLN A 1 210 ? -0.242 9.875 10.080 1.00 98.88 210 GLN A C 1
ATOM 1596 O O . GLN A 1 210 ? 0.594 9.081 10.514 1.00 98.88 210 GLN A O 1
ATOM 1601 N N . LEU A 1 211 ? -1.450 10.010 10.644 1.00 98.88 211 LEU A N 1
ATOM 1602 C CA . LEU A 1 211 ? -1.867 9.211 11.796 1.00 98.88 211 LEU A CA 1
ATOM 1603 C C . LEU A 1 211 ? -2.041 7.739 11.450 1.00 98.88 211 LEU A C 1
ATOM 1605 O O . LEU A 1 211 ? -1.702 6.907 12.282 1.00 98.88 211 LEU A O 1
ATOM 1609 N N . THR A 1 212 ? -2.510 7.407 10.246 1.00 98.94 212 THR A N 1
ATOM 1610 C CA . THR A 1 212 ? -2.578 6.012 9.789 1.00 98.94 212 THR A CA 1
ATOM 1611 C C . THR A 1 212 ? -1.190 5.370 9.785 1.00 98.94 212 THR A C 1
ATOM 1613 O O . THR A 1 212 ? -0.999 4.321 10.398 1.00 98.94 212 THR A O 1
ATOM 1616 N N . LEU A 1 213 ? -0.199 6.009 9.153 1.00 98.94 213 LEU A N 1
ATOM 1617 C CA . LEU A 1 213 ? 1.154 5.451 9.055 1.00 98.94 213 LEU A CA 1
ATOM 1618 C C . LEU A 1 213 ? 1.819 5.336 10.437 1.00 98.94 213 LEU A C 1
ATOM 1620 O O . LEU A 1 213 ? 2.404 4.300 10.750 1.00 98.94 213 LEU A O 1
ATOM 1624 N N . LEU A 1 214 ? 1.661 6.347 11.304 1.00 98.94 214 LEU A N 1
ATOM 1625 C CA . LEU A 1 214 ? 2.132 6.287 12.695 1.00 98.94 214 LEU A CA 1
ATOM 1626 C C . LEU A 1 214 ? 1.437 5.189 13.504 1.00 98.94 214 LEU A C 1
ATOM 1628 O O . LEU A 1 214 ? 2.079 4.540 14.326 1.00 98.94 214 LEU A O 1
ATOM 1632 N N . GLN A 1 215 ? 0.143 4.975 13.278 1.00 98.75 215 GLN A N 1
ATOM 1633 C CA . GLN A 1 215 ? -0.624 3.944 13.962 1.00 98.75 215 GLN A CA 1
ATOM 1634 C C . GLN A 1 215 ? -0.152 2.542 13.576 1.00 98.75 215 GLN A C 1
ATOM 1636 O O . GLN A 1 215 ? 0.010 1.688 14.447 1.00 98.75 215 GLN A O 1
ATOM 1641 N N . ILE A 1 216 ? 0.114 2.319 12.287 1.00 98.94 216 ILE A N 1
ATOM 1642 C CA . ILE A 1 216 ? 0.712 1.075 11.789 1.00 98.94 216 ILE A CA 1
ATOM 1643 C C . ILE A 1 216 ? 2.108 0.892 12.395 1.00 98.94 216 ILE A C 1
ATOM 1645 O O . ILE A 1 216 ? 2.404 -0.175 12.927 1.00 98.94 216 ILE A O 1
ATOM 1649 N N . GLY A 1 217 ? 2.935 1.945 12.405 1.00 98.88 217 GLY A N 1
ATOM 1650 C CA . GLY A 1 217 ? 4.244 1.939 13.062 1.00 98.88 217 GLY A CA 1
ATOM 1651 C C . GLY A 1 217 ? 4.161 1.542 14.535 1.00 98.88 217 GLY A C 1
ATOM 1652 O O . GLY A 1 217 ? 4.860 0.631 14.974 1.00 98.88 217 GLY A O 1
ATOM 1653 N N . ARG A 1 218 ? 3.258 2.168 15.294 1.00 98.75 218 ARG A N 1
ATOM 1654 C CA . ARG A 1 218 ? 3.002 1.851 16.705 1.00 98.75 218 ARG A CA 1
ATOM 1655 C C . ARG A 1 218 ? 2.571 0.406 16.904 1.00 98.75 218 ARG A C 1
ATOM 1657 O O . ARG A 1 218 ? 3.010 -0.228 17.852 1.00 98.75 218 ARG A O 1
ATOM 1664 N N . HIS A 1 219 ? 1.737 -0.115 16.015 1.00 98.75 219 HIS A N 1
ATOM 1665 C CA . HIS A 1 219 ? 1.251 -1.487 16.098 1.00 98.75 219 HIS A CA 1
ATOM 1666 C C . HIS A 1 219 ? 2.366 -2.523 15.899 1.00 98.75 219 HIS A C 1
ATOM 1668 O O . HIS A 1 219 ? 2.468 -3.473 16.670 1.00 98.75 219 HIS A O 1
ATOM 1674 N N . VAL A 1 220 ? 3.244 -2.323 14.909 1.00 98.75 220 VAL A N 1
ATOM 1675 C CA . VAL A 1 220 ? 4.297 -3.302 14.570 1.00 98.75 220 VAL A CA 1
ATOM 1676 C C . VAL A 1 220 ? 5.618 -3.077 15.313 1.00 98.75 220 VAL A C 1
ATOM 1678 O O . VAL A 1 220 ? 6.449 -3.987 15.387 1.00 98.75 220 VAL A O 1
ATOM 1681 N N . ASN A 1 221 ? 5.836 -1.868 15.835 1.00 98.75 221 ASN A N 1
ATOM 1682 C CA . ASN A 1 221 ? 7.021 -1.459 16.589 1.00 98.75 221 ASN A CA 1
ATOM 1683 C C . ASN A 1 221 ? 6.664 -0.397 17.660 1.00 98.75 221 ASN A C 1
ATOM 1685 O O . ASN A 1 221 ? 7.056 0.774 17.557 1.00 98.75 221 ASN A O 1
ATOM 1689 N N . PRO A 1 222 ? 5.924 -0.782 18.718 1.00 98.50 222 PRO A N 1
ATOM 1690 C CA . PRO A 1 222 ? 5.434 0.158 19.732 1.00 98.50 222 PRO A CA 1
ATOM 1691 C C . PRO A 1 222 ? 6.565 0.864 20.480 1.00 98.50 222 PRO A C 1
ATOM 1693 O O . PRO A 1 222 ? 6.455 2.049 20.788 1.00 98.50 222 PRO A O 1
ATOM 1696 N N . ALA A 1 223 ? 7.687 0.173 20.708 1.00 98.56 223 ALA A N 1
ATOM 1697 C CA . ALA A 1 223 ? 8.856 0.738 21.379 1.00 98.56 223 ALA A CA 1
ATOM 1698 C C . ALA A 1 223 ? 9.392 1.996 20.675 1.00 98.56 223 ALA A C 1
ATOM 1700 O O . ALA A 1 223 ? 9.902 2.898 21.338 1.00 98.56 223 ALA A O 1
ATOM 1701 N N . ARG A 1 224 ? 9.257 2.069 19.345 1.00 98.56 224 ARG A N 1
ATOM 1702 C CA . ARG A 1 224 ? 9.709 3.209 18.548 1.00 98.56 224 ARG A CA 1
ATOM 1703 C C . ARG A 1 224 ? 8.642 4.290 18.389 1.00 98.56 224 ARG A C 1
ATOM 1705 O O . ARG A 1 224 ? 8.968 5.474 18.452 1.00 98.56 224 ARG A O 1
ATOM 1712 N N . TYR A 1 225 ? 7.383 3.902 18.188 1.00 98.81 225 TYR A N 1
ATOM 1713 C CA . TYR A 1 225 ? 6.358 4.828 17.694 1.00 98.81 225 TYR A CA 1
ATOM 1714 C C . TYR A 1 225 ? 5.239 5.173 18.683 1.00 98.81 225 TYR A C 1
ATOM 1716 O O . TYR A 1 225 ? 4.484 6.096 18.390 1.00 98.81 225 TYR A O 1
ATOM 1724 N N . GLU A 1 226 ? 5.129 4.536 19.858 1.00 98.56 226 GLU A N 1
ATOM 1725 C CA . GLU A 1 226 ? 4.055 4.846 20.827 1.00 98.56 226 GLU A CA 1
ATOM 1726 C C . GLU A 1 226 ? 4.049 6.327 21.231 1.00 98.56 226 GLU A C 1
ATOM 1728 O O . GLU A 1 226 ? 3.017 6.999 21.168 1.00 98.56 226 GLU A O 1
ATOM 1733 N N . VAL A 1 227 ? 5.218 6.859 21.598 1.00 98.44 227 VAL A N 1
ATOM 1734 C CA . VAL A 1 227 ? 5.363 8.259 22.026 1.00 98.44 227 VAL A CA 1
ATOM 1735 C C . VAL A 1 227 ? 5.106 9.215 20.861 1.00 98.44 227 VAL A C 1
ATOM 1737 O O . VAL A 1 227 ? 4.392 10.205 21.025 1.00 98.44 227 VAL A O 1
ATOM 1740 N N . VAL A 1 228 ? 5.644 8.902 19.676 1.00 98.31 228 VAL A N 1
ATOM 1741 C CA . VAL A 1 228 ? 5.498 9.731 18.469 1.00 98.31 228 VAL A CA 1
ATOM 1742 C C . VAL A 1 228 ? 4.031 9.811 18.046 1.00 98.31 228 VAL A C 1
ATOM 1744 O O . VAL A 1 228 ? 3.504 10.907 17.854 1.00 98.31 228 VAL A O 1
ATOM 1747 N N . TYR A 1 229 ? 3.354 8.663 17.963 1.00 98.75 229 TYR A N 1
ATOM 1748 C CA . TYR A 1 229 ? 1.932 8.591 17.653 1.00 98.75 229 TYR A CA 1
ATOM 1749 C C . TYR A 1 229 ? 1.099 9.354 18.682 1.00 98.75 229 TYR A C 1
ATOM 1751 O O . TYR A 1 229 ? 0.298 10.203 18.300 1.00 98.75 229 TYR A O 1
ATOM 1759 N N . THR A 1 230 ? 1.312 9.107 19.978 1.00 98.31 230 THR A N 1
ATOM 1760 C CA . THR A 1 230 ? 0.524 9.739 21.047 1.00 98.31 230 THR A CA 1
ATOM 1761 C C . THR A 1 230 ? 0.635 11.261 21.004 1.00 98.31 230 THR A C 1
ATOM 1763 O O . THR A 1 230 ? -0.383 11.955 21.063 1.00 98.31 230 THR A O 1
ATOM 1766 N N . ALA A 1 231 ? 1.852 11.791 20.846 1.00 98.12 231 ALA A N 1
ATOM 1767 C CA . ALA A 1 231 ? 2.076 13.230 20.762 1.00 98.12 231 ALA A CA 1
ATOM 1768 C C . ALA A 1 231 ? 1.422 13.836 19.510 1.00 98.12 231 ALA A C 1
ATOM 1770 O O . ALA A 1 231 ? 0.750 14.865 19.592 1.00 98.12 231 ALA A O 1
ATOM 1771 N N . PHE A 1 232 ? 1.572 13.182 18.355 1.00 98.50 232 PHE A N 1
ATOM 1772 C CA . PHE A 1 232 ? 0.999 13.665 17.102 1.00 98.50 232 PHE A CA 1
ATOM 1773 C C . PHE A 1 232 ? -0.538 13.593 17.103 1.00 98.50 232 PHE A C 1
ATOM 1775 O O . PHE A 1 232 ? -1.204 14.541 16.679 1.00 98.50 232 PHE A O 1
ATOM 1782 N N . ALA A 1 233 ? -1.114 12.509 17.629 1.00 98.62 233 ALA A N 1
ATOM 1783 C CA . ALA A 1 233 ? -2.555 12.291 17.716 1.00 98.62 233 ALA A CA 1
ATOM 1784 C C . ALA A 1 233 ? -3.247 13.291 18.641 1.00 98.62 233 ALA A C 1
ATOM 1786 O O . ALA A 1 233 ? -4.308 13.797 18.276 1.00 98.62 233 ALA A O 1
ATOM 1787 N N . ALA A 1 234 ? -2.629 13.649 19.772 1.00 97.38 234 ALA A N 1
ATOM 1788 C CA . ALA A 1 234 ? -3.181 14.637 20.698 1.00 97.38 234 ALA A CA 1
ATOM 1789 C C . ALA A 1 234 ? -3.476 15.991 20.022 1.00 97.38 234 ALA A C 1
ATOM 1791 O O . ALA A 1 234 ? -4.474 16.634 20.342 1.00 97.38 234 ALA A O 1
ATOM 1792 N N . ALA A 1 235 ? -2.642 16.405 19.062 1.00 96.88 235 ALA A N 1
ATOM 1793 C CA . ALA A 1 235 ? -2.831 17.648 18.316 1.00 96.88 235 ALA A CA 1
ATOM 1794 C C . ALA A 1 235 ? -3.683 17.478 17.044 1.00 96.88 235 ALA A C 1
ATOM 1796 O O . ALA A 1 235 ? -4.414 18.392 16.667 1.00 96.88 235 ALA A O 1
ATOM 1797 N N . ASN A 1 236 ? -3.597 16.325 16.370 1.00 98.62 236 ASN A N 1
ATOM 1798 C CA . ASN A 1 236 ? -4.101 16.179 15.000 1.00 98.62 236 ASN A CA 1
ATOM 1799 C C . ASN A 1 236 ? -5.353 15.309 14.863 1.00 98.62 236 ASN A C 1
ATOM 1801 O O . ASN A 1 236 ? -6.026 15.398 13.836 1.00 98.62 236 ASN A O 1
ATOM 1805 N N . ALA A 1 237 ? -5.720 14.502 15.865 1.00 98.62 237 ALA A N 1
ATOM 1806 C CA . ALA A 1 237 ? -6.891 13.631 15.758 1.00 98.62 237 ALA A CA 1
ATOM 1807 C C . ALA A 1 237 ? -8.194 14.393 15.429 1.00 98.62 237 ALA A C 1
ATOM 1809 O O . ALA A 1 237 ? -8.908 13.949 14.525 1.00 98.62 237 ALA A O 1
ATOM 1810 N N . PRO A 1 238 ? -8.490 15.567 16.032 1.00 98.44 238 PRO A N 1
ATOM 1811 C CA . PRO A 1 238 ? -9.666 16.359 15.661 1.00 98.44 238 PRO A CA 1
ATOM 1812 C C . PRO A 1 238 ? -9.654 16.887 14.217 1.00 98.44 238 PRO A C 1
ATOM 1814 O O . PRO A 1 238 ? -10.713 17.207 13.676 1.00 98.44 238 PRO A O 1
ATOM 1817 N N . LEU A 1 239 ? -8.479 16.976 13.584 1.00 98.50 239 LEU A N 1
ATOM 1818 C CA . LEU A 1 239 ? -8.292 17.551 12.248 1.00 98.50 239 LEU A CA 1
ATOM 1819 C C . LEU A 1 239 ? -8.457 16.528 11.117 1.00 98.50 239 LEU A C 1
ATOM 1821 O O . LEU A 1 239 ? -8.653 16.922 9.970 1.00 98.50 239 LEU A O 1
ATOM 1825 N N . VAL A 1 240 ? -8.452 15.227 11.429 1.00 98.50 240 VAL A N 1
ATOM 1826 C CA . VAL A 1 240 ? -8.578 14.117 10.459 1.00 98.50 240 VAL A CA 1
ATOM 1827 C C . VAL A 1 240 ? -9.806 14.247 9.549 1.00 98.50 240 VAL A C 1
ATOM 1829 O O . VAL A 1 240 ? -9.773 13.824 8.401 1.00 98.50 240 VAL A O 1
ATOM 1832 N N . ILE A 1 241 ? -10.894 14.864 10.018 1.00 98.56 241 ILE A N 1
ATOM 1833 C CA . ILE A 1 241 ? -12.120 15.037 9.221 1.00 98.56 241 ILE A CA 1
ATOM 1834 C C . ILE A 1 241 ? -11.993 16.080 8.098 1.00 98.56 241 ILE A C 1
ATOM 1836 O O . ILE A 1 241 ? -12.770 16.045 7.145 1.00 98.56 241 ILE A O 1
ATOM 1840 N N . ALA A 1 242 ? -11.059 17.028 8.208 1.00 98.38 242 ALA A N 1
ATOM 1841 C CA . ALA A 1 242 ? -10.937 18.147 7.278 1.00 98.38 242 ALA A CA 1
ATOM 1842 C C . ALA A 1 242 ? -10.596 17.720 5.834 1.00 98.38 242 ALA A C 1
ATOM 1844 O O . ALA A 1 242 ? -11.369 18.089 4.944 1.00 98.38 242 ALA A O 1
ATOM 1845 N N . PRO A 1 243 ? -9.532 16.930 5.570 1.00 97.56 243 PRO A N 1
ATOM 1846 C CA . PRO A 1 243 ? -9.228 16.473 4.209 1.00 97.56 243 PRO A CA 1
ATOM 1847 C C . PRO A 1 243 ? -10.373 15.649 3.607 1.00 97.56 243 PRO A C 1
ATOM 1849 O O . PRO A 1 243 ? -10.753 15.881 2.465 1.00 97.56 243 PRO A O 1
ATOM 1852 N N . ILE A 1 244 ? -11.030 14.813 4.414 1.00 98.31 244 ILE A N 1
ATOM 1853 C CA . ILE A 1 244 ? -12.141 13.967 3.956 1.00 98.31 244 ILE A CA 1
ATOM 1854 C C . ILE A 1 244 ? -13.351 14.794 3.518 1.00 98.31 244 ILE A C 1
ATOM 1856 O O . ILE A 1 244 ? -14.000 14.489 2.520 1.00 98.31 244 ILE A O 1
ATOM 1860 N N . ARG A 1 245 ? -13.666 15.881 4.233 1.00 97.69 245 ARG A N 1
ATOM 1861 C CA . ARG A 1 245 ? -14.720 16.813 3.801 1.00 97.69 245 ARG A CA 1
ATOM 1862 C C . ARG A 1 245 ? -14.378 17.486 2.477 1.00 97.69 245 ARG A C 1
ATOM 1864 O O . ARG A 1 245 ? -15.276 17.663 1.659 1.00 97.69 245 ARG A O 1
ATOM 1871 N N . ALA A 1 246 ? -13.113 17.852 2.272 1.00 96.62 246 ALA A N 1
ATOM 1872 C CA . ALA A 1 246 ? -12.664 18.420 1.008 1.00 96.62 246 ALA A CA 1
ATOM 1873 C C . ALA A 1 246 ? -12.781 17.394 -0.131 1.00 96.62 246 ALA A C 1
ATOM 1875 O O . ALA A 1 246 ? -13.315 17.719 -1.186 1.00 96.62 246 ALA A O 1
ATOM 1876 N N . GLU A 1 247 ? -12.385 16.140 0.089 1.00 95.62 247 GLU A N 1
ATOM 1877 C CA . GLU A 1 247 ? -12.499 15.078 -0.920 1.00 95.62 247 GLU A CA 1
ATOM 1878 C C . GLU A 1 247 ? -13.958 14.747 -1.257 1.00 95.62 247 GLU A C 1
ATOM 1880 O O . GLU A 1 247 ? -14.289 14.604 -2.433 1.00 95.62 247 GLU A O 1
ATOM 1885 N N . CYS A 1 248 ? -14.852 14.732 -0.263 1.00 96.50 248 CYS A N 1
ATOM 1886 C CA . CYS A 1 248 ? -16.293 14.551 -0.466 1.00 96.50 248 CYS A CA 1
ATOM 1887 C C . CYS A 1 248 ? -16.990 15.742 -1.158 1.00 96.50 248 CYS A C 1
ATOM 1889 O O . CYS A 1 248 ? -18.168 15.621 -1.490 1.00 96.50 248 CYS A O 1
ATOM 1891 N N . SER A 1 249 ? -16.324 16.889 -1.355 1.00 95.62 249 SER A N 1
ATOM 1892 C CA . SER A 1 249 ? -16.916 18.024 -2.088 1.00 95.62 249 SER A CA 1
ATOM 1893 C C . SER A 1 249 ? -16.994 17.786 -3.600 1.00 95.62 249 SER A C 1
ATOM 1895 O O . SER A 1 249 ? -17.811 18.405 -4.277 1.00 95.62 249 SER A O 1
ATOM 1897 N N . ASP A 1 250 ? -16.196 16.845 -4.107 1.00 93.94 250 ASP A N 1
ATOM 1898 C CA . ASP A 1 250 ? -16.239 16.361 -5.482 1.00 93.94 250 ASP A CA 1
ATOM 1899 C C . ASP A 1 250 ? -16.185 14.833 -5.467 1.00 93.94 250 ASP A C 1
ATOM 1901 O O . ASP A 1 250 ? -15.122 14.229 -5.367 1.00 93.94 250 ASP A O 1
ATOM 1905 N N . THR A 1 251 ? -17.335 14.176 -5.545 1.00 89.56 251 THR A N 1
ATOM 1906 C CA . THR A 1 251 ? -17.414 12.715 -5.425 1.00 89.56 251 THR A CA 1
ATOM 1907 C C . THR A 1 251 ? -17.003 11.956 -6.688 1.00 89.56 251 THR A C 1
ATOM 1909 O O . THR A 1 251 ? -17.008 10.727 -6.669 1.00 89.56 251 THR A O 1
ATOM 1912 N N . TYR A 1 252 ? -16.627 12.647 -7.771 1.00 87.94 252 TYR A N 1
ATOM 1913 C CA . TYR A 1 252 ? -16.321 12.013 -9.059 1.00 87.94 252 TYR A CA 1
ATOM 1914 C C . TYR A 1 252 ? -14.911 12.327 -9.569 1.00 87.94 252 TYR A C 1
ATOM 1916 O O . TYR A 1 252 ? -14.304 11.488 -10.236 1.00 87.94 252 TYR A O 1
ATOM 1924 N N . GLY A 1 253 ? -14.347 13.488 -9.230 1.00 87.81 253 GLY A N 1
ATOM 1925 C CA . GLY A 1 253 ? -12.974 13.830 -9.585 1.00 87.81 253 GLY A CA 1
ATOM 1926 C C . GLY A 1 253 ? -11.948 13.012 -8.806 1.00 87.81 253 GLY A C 1
ATOM 1927 O O . GLY A 1 253 ? -12.036 12.875 -7.581 1.00 87.81 253 GLY A O 1
ATOM 1928 N N . SER A 1 254 ? -10.949 12.488 -9.522 1.00 89.56 254 SER A N 1
ATOM 1929 C CA . SER A 1 254 ? -9.843 11.698 -8.961 1.00 89.56 254 SER A CA 1
ATOM 1930 C C . SER A 1 254 ? -10.329 10.586 -8.029 1.00 89.56 254 SER A C 1
ATOM 1932 O O . SER A 1 254 ? -9.868 10.466 -6.896 1.00 89.56 254 SER A O 1
ATOM 1934 N N . TYR A 1 255 ? -11.288 9.783 -8.503 1.00 92.25 255 TYR A N 1
ATOM 1935 C CA . TYR A 1 255 ? -12.023 8.795 -7.704 1.00 92.25 255 TYR A CA 1
ATOM 1936 C C . TYR A 1 255 ? -11.134 7.854 -6.870 1.00 92.25 255 TYR A C 1
ATOM 1938 O O . TYR A 1 255 ? -11.527 7.425 -5.785 1.00 92.25 255 TYR A O 1
ATOM 1946 N N . PHE A 1 256 ? -9.907 7.581 -7.330 1.00 92.00 256 PHE A N 1
ATOM 1947 C CA . PHE A 1 256 ? -8.917 6.787 -6.601 1.00 92.00 256 PHE A CA 1
ATOM 1948 C C . PHE A 1 256 ? -8.639 7.297 -5.175 1.00 92.00 256 PHE A C 1
ATOM 1950 O O . PHE A 1 256 ? -8.290 6.489 -4.317 1.00 92.00 256 PHE A O 1
ATOM 1957 N N . LYS A 1 257 ? -8.855 8.592 -4.891 1.00 95.25 257 LYS A N 1
ATOM 1958 C CA . LYS A 1 257 ? -8.714 9.176 -3.548 1.00 95.25 257 LYS A CA 1
ATOM 1959 C C . LYS A 1 257 ? -9.531 8.429 -2.495 1.00 95.25 257 LYS A C 1
ATOM 1961 O O . LYS A 1 257 ? -9.019 8.145 -1.421 1.00 95.25 257 LYS A O 1
ATOM 1966 N N . PHE A 1 258 ? -10.739 7.981 -2.847 1.00 97.50 258 PHE A N 1
ATOM 1967 C CA . PHE A 1 258 ? -11.572 7.228 -1.918 1.00 97.50 258 PHE A CA 1
ATOM 1968 C C . PHE A 1 258 ? -10.994 5.844 -1.629 1.00 97.50 258 PHE A C 1
ATOM 1970 O O . PHE A 1 258 ? -11.050 5.414 -0.485 1.00 97.50 258 PHE A O 1
ATOM 1977 N N . ASN A 1 259 ? -10.378 5.163 -2.604 1.00 96.81 259 ASN A N 1
ATOM 1978 C CA . ASN A 1 259 ? -9.677 3.904 -2.319 1.00 96.81 259 ASN A CA 1
ATOM 1979 C C . ASN A 1 259 ? -8.568 4.120 -1.280 1.00 96.81 259 ASN A C 1
ATOM 1981 O O . ASN A 1 259 ? -8.471 3.353 -0.326 1.00 96.81 259 ASN A O 1
ATOM 1985 N N . ILE A 1 260 ? -7.801 5.208 -1.416 1.00 97.62 260 ILE A N 1
ATOM 1986 C CA . ILE A 1 260 ? -6.735 5.573 -0.473 1.00 97.62 260 ILE A CA 1
ATOM 1987 C C . ILE A 1 260 ? -7.307 5.897 0.913 1.00 97.62 260 ILE A C 1
ATOM 1989 O O . ILE A 1 260 ? -6.775 5.429 1.922 1.00 97.62 260 ILE A O 1
ATOM 1993 N N . ASP A 1 261 ? -8.399 6.659 0.989 1.00 98.38 261 ASP A N 1
ATOM 1994 C CA . ASP A 1 261 ? -9.031 6.986 2.268 1.00 98.38 261 ASP A CA 1
ATOM 1995 C C . ASP A 1 261 ? -9.572 5.728 2.957 1.00 98.38 261 ASP A C 1
ATOM 1997 O O . ASP A 1 261 ? -9.403 5.562 4.164 1.00 98.38 261 ASP A O 1
ATOM 2001 N N . TYR A 1 262 ? -10.193 4.813 2.206 1.00 98.62 262 TYR A N 1
ATOM 2002 C CA . TYR A 1 262 ? -10.754 3.581 2.756 1.00 98.62 262 TYR A CA 1
ATOM 2003 C C . TYR A 1 262 ? -9.672 2.672 3.351 1.00 98.62 262 TYR A C 1
ATOM 2005 O O . TYR A 1 262 ? -9.828 2.249 4.500 1.00 98.62 262 TYR A O 1
ATOM 2013 N N . ILE A 1 263 ? -8.567 2.418 2.640 1.00 98.44 263 ILE A N 1
ATOM 2014 C CA . ILE A 1 263 ? -7.454 1.627 3.198 1.00 98.44 263 ILE A CA 1
ATOM 2015 C C . ILE A 1 263 ? -6.780 2.352 4.371 1.00 98.44 263 ILE A C 1
ATOM 2017 O O . ILE A 1 263 ? -6.418 1.714 5.356 1.00 98.44 263 ILE A O 1
ATOM 2021 N N . SER A 1 264 ? -6.708 3.689 4.337 1.00 98.62 264 SER A N 1
ATOM 2022 C CA . SER A 1 264 ? -6.136 4.464 5.443 1.00 98.62 264 SER A CA 1
ATOM 2023 C C . SER A 1 264 ? -6.995 4.353 6.709 1.00 98.62 264 SER A C 1
ATOM 2025 O O . SER A 1 264 ? -6.513 4.018 7.792 1.00 98.62 264 SER A O 1
ATOM 2027 N N . PHE A 1 265 ? -8.310 4.562 6.585 1.00 98.75 265 PHE A N 1
ATOM 2028 C CA . PHE A 1 265 ? -9.226 4.445 7.720 1.00 98.75 265 PHE A CA 1
ATOM 2029 C C . PHE A 1 265 ? -9.411 3.019 8.213 1.00 98.75 265 PHE A C 1
ATOM 2031 O O . PHE A 1 265 ? -9.719 2.852 9.398 1.00 98.75 265 PHE A O 1
ATOM 2038 N N . PHE A 1 266 ? -9.235 2.010 7.354 1.00 98.69 266 PHE A N 1
ATOM 2039 C CA . PHE A 1 266 ? -9.230 0.620 7.787 1.00 98.69 266 PHE A CA 1
ATOM 2040 C C . PHE A 1 266 ? -8.227 0.435 8.926 1.00 98.69 266 PHE A C 1
ATOM 2042 O O . PHE A 1 266 ? -8.637 0.074 10.031 1.00 98.69 266 PHE A O 1
ATOM 2049 N N . ASP A 1 267 ? -6.961 0.796 8.710 1.00 98.56 267 ASP A N 1
ATOM 2050 C CA . ASP A 1 267 ? -5.910 0.659 9.719 1.00 98.56 267 ASP A CA 1
ATOM 2051 C C . ASP A 1 267 ? -6.038 1.687 10.853 1.00 98.56 267 ASP A C 1
ATOM 2053 O O . ASP A 1 267 ? -5.973 1.314 12.027 1.00 98.56 267 ASP A O 1
ATOM 2057 N N . LEU A 1 268 ? -6.330 2.958 10.549 1.00 98.75 268 LEU A N 1
ATOM 2058 C CA . LEU A 1 268 ? -6.445 4.005 11.573 1.00 98.75 268 LEU A CA 1
ATOM 2059 C C . LEU A 1 268 ? -7.548 3.718 12.603 1.00 98.75 268 LEU A C 1
ATOM 2061 O O . LEU A 1 268 ? -7.368 3.950 13.798 1.00 98.75 268 LEU A O 1
ATOM 2065 N N . VAL A 1 269 ? -8.708 3.214 12.167 1.00 98.56 269 VAL A N 1
ATOM 2066 C CA . VAL A 1 269 ? -9.848 2.962 13.065 1.00 98.56 269 VAL A CA 1
ATOM 2067 C C . VAL A 1 269 ? -9.739 1.612 13.767 1.00 98.56 269 VAL A C 1
ATOM 2069 O O . VAL A 1 269 ? -10.117 1.522 14.943 1.00 98.56 269 VAL A O 1
ATOM 2072 N N . ARG A 1 270 ? -9.296 0.558 13.065 1.00 97.75 270 ARG A N 1
ATOM 2073 C CA . ARG A 1 270 ? -9.267 -0.804 13.624 1.00 97.75 270 ARG A CA 1
ATOM 2074 C C . ARG A 1 270 ? -8.148 -0.984 14.645 1.00 97.75 270 ARG A C 1
ATOM 2076 O O . ARG A 1 270 ? -8.367 -1.672 15.637 1.00 97.75 270 ARG A O 1
ATOM 2083 N N . LEU A 1 271 ? -6.994 -0.351 14.419 1.00 98.50 271 LEU A N 1
ATOM 2084 C CA . LEU A 1 271 ? -5.841 -0.446 15.312 1.00 98.50 271 LEU A CA 1
ATOM 2085 C C . LEU A 1 271 ? -5.996 0.460 16.537 1.00 98.50 271 LEU A C 1
ATOM 2087 O O . LEU A 1 271 ? -5.309 0.266 17.533 1.00 98.50 271 LEU A O 1
ATOM 2091 N N . GLU A 1 272 ? -6.880 1.466 16.491 1.00 98.25 272 GLU A N 1
ATOM 2092 C CA . GLU A 1 272 ? -7.068 2.362 17.632 1.00 98.25 272 GLU A CA 1
ATOM 2093 C C . GLU A 1 272 ? -7.786 1.663 18.800 1.00 98.25 272 GLU A C 1
ATOM 2095 O O . GLU A 1 272 ? -8.930 1.207 18.634 1.00 98.25 272 GLU A O 1
ATOM 2100 N N . PRO A 1 273 ? -7.165 1.606 20.000 1.00 96.00 273 PRO A N 1
ATOM 2101 C CA . PRO A 1 273 ? -7.688 0.832 21.113 1.00 96.00 273 PRO A CA 1
ATOM 2102 C C . PRO A 1 273 ? -9.129 1.201 21.490 1.00 96.00 273 PRO A C 1
ATOM 2104 O O . PRO A 1 273 ? -9.528 2.374 21.446 1.00 96.00 273 PRO A O 1
ATOM 2107 N N . PRO A 1 274 ? -9.951 0.220 21.905 1.00 93.75 274 PRO A N 1
ATOM 2108 C CA . PRO A 1 274 ? -11.190 0.503 22.621 1.00 93.75 274 PRO A CA 1
ATOM 2109 C C . PRO A 1 274 ? -10.934 1.442 23.807 1.00 93.75 274 PRO A C 1
ATOM 2111 O O . PRO A 1 274 ? -10.011 1.228 24.582 1.00 93.75 274 PRO A O 1
ATOM 2114 N N . GLY A 1 275 ? -11.743 2.497 23.933 1.00 93.88 275 GLY A N 1
ATOM 2115 C CA . GLY A 1 275 ? -11.618 3.485 25.011 1.00 93.88 275 GLY A CA 1
ATOM 2116 C C . GLY A 1 275 ? -10.659 4.651 24.741 1.00 93.88 275 GLY A C 1
ATOM 2117 O O . GLY A 1 275 ? -10.669 5.601 25.517 1.00 93.88 275 GLY A O 1
ATOM 2118 N N . SER A 1 276 ? -9.893 4.641 23.643 1.00 96.88 276 SER A N 1
ATOM 2119 C CA . SER A 1 276 ? -9.079 5.805 23.268 1.00 96.88 276 SER A CA 1
ATOM 2120 C C . SER A 1 276 ? -9.934 7.058 23.032 1.00 96.88 276 SER A C 1
ATOM 2122 O O . SER A 1 276 ? -10.981 7.003 22.378 1.00 96.88 276 SER A O 1
ATOM 2124 N N . THR A 1 277 ? -9.437 8.204 23.501 1.00 97.25 277 THR A N 1
ATOM 2125 C CA . THR A 1 277 ? -10.028 9.532 23.284 1.00 97.25 277 THR A CA 1
ATOM 2126 C C . THR A 1 277 ? -9.902 10.018 21.836 1.00 97.25 277 THR A C 1
ATOM 2128 O O . THR A 1 277 ? -10.689 10.865 21.418 1.00 97.25 277 THR A O 1
ATOM 2131 N N . ASN A 1 278 ? -8.982 9.455 21.043 1.00 98.19 278 ASN A N 1
ATOM 2132 C CA . ASN A 1 278 ? -8.802 9.799 19.627 1.00 98.19 278 ASN A CA 1
ATOM 2133 C C . ASN A 1 278 ? -9.807 9.078 18.719 1.00 98.19 278 ASN A C 1
ATOM 2135 O O . ASN A 1 278 ? -10.267 9.619 17.709 1.00 98.19 278 ASN A O 1
ATOM 2139 N N . ARG A 1 279 ? -10.200 7.855 19.098 1.00 97.69 279 ARG A N 1
ATOM 2140 C CA . ARG A 1 279 ? -11.049 6.971 18.286 1.00 97.69 279 ARG A CA 1
ATOM 2141 C C . ARG A 1 279 ? -12.379 7.599 17.839 1.00 97.69 279 ARG A C 1
ATOM 2143 O O . ARG A 1 279 ? -12.782 7.354 16.697 1.00 97.69 279 ARG A O 1
ATOM 2150 N N . PRO A 1 280 ? -13.089 8.406 18.659 1.00 98.38 280 PRO A N 1
ATOM 2151 C CA . PRO A 1 280 ? -14.282 9.120 18.213 1.00 98.38 280 PRO A CA 1
ATOM 2152 C C . PRO A 1 280 ? -14.048 10.031 17.002 1.00 98.38 280 PRO A C 1
ATOM 2154 O O . PRO A 1 280 ? -14.909 10.063 16.119 1.00 98.38 280 PRO A O 1
ATOM 2157 N N . PHE A 1 281 ? -12.897 10.712 16.918 1.00 98.75 281 PHE A N 1
ATOM 2158 C CA . PHE A 1 281 ? -12.561 11.580 15.786 1.00 98.75 281 PHE A CA 1
ATOM 2159 C C . PHE A 1 281 ? -12.338 10.772 14.507 1.00 98.75 281 PHE A C 1
ATOM 2161 O O . PHE A 1 281 ? -12.941 11.080 13.478 1.00 98.75 281 PHE A O 1
ATOM 2168 N N . TYR A 1 282 ? -11.580 9.674 14.583 1.00 98.75 282 TYR A N 1
ATOM 2169 C CA . TYR A 1 282 ? -11.338 8.804 13.424 1.00 98.75 282 TYR A CA 1
ATOM 2170 C C . TYR A 1 282 ? -12.636 8.186 12.909 1.00 98.75 282 TYR A C 1
ATOM 2172 O O . TYR A 1 282 ? -12.925 8.228 11.716 1.00 98.75 282 TYR A O 1
ATOM 2180 N N . LYS A 1 283 ? -13.497 7.702 13.816 1.00 98.50 283 LYS A N 1
ATOM 2181 C CA . LYS A 1 283 ? -14.820 7.186 13.438 1.00 98.50 283 LYS A CA 1
ATOM 2182 C C . LYS A 1 283 ? -15.722 8.271 12.850 1.00 98.50 283 LYS A C 1
ATOM 2184 O O . LYS A 1 283 ? -16.588 7.940 12.045 1.00 98.50 283 LYS A O 1
ATOM 2189 N N . ALA A 1 284 ? -15.601 9.530 13.273 1.00 98.56 284 ALA A N 1
ATOM 2190 C CA . ALA A 1 284 ? -16.377 10.631 12.704 1.00 98.56 284 ALA A CA 1
ATOM 2191 C C . ALA A 1 284 ? -15.937 10.955 11.271 1.00 98.56 284 ALA A C 1
ATOM 2193 O O . ALA A 1 284 ? -16.795 11.070 10.398 1.00 98.56 284 ALA A O 1
ATOM 2194 N N . ALA A 1 285 ? -14.630 11.020 11.020 1.00 98.75 285 ALA A N 1
ATOM 2195 C CA . ALA A 1 285 ? -14.085 11.210 9.680 1.00 98.75 285 ALA A CA 1
ATOM 2196 C C . ALA A 1 285 ? -14.420 10.033 8.747 1.00 98.75 285 ALA A C 1
ATOM 2198 O O . ALA A 1 285 ? -14.939 10.246 7.656 1.00 98.75 285 ALA A O 1
ATOM 2199 N N . TYR A 1 286 ? -14.280 8.792 9.219 1.00 98.75 286 TYR A N 1
ATOM 2200 C CA . TYR A 1 286 ? -14.700 7.617 8.454 1.00 98.75 286 TYR A CA 1
ATOM 2201 C C . TYR A 1 286 ? -16.206 7.629 8.124 1.00 98.75 286 TYR A C 1
ATOM 2203 O O . TYR A 1 286 ? -16.614 7.284 7.018 1.00 98.75 286 TYR A O 1
ATOM 2211 N N . ARG A 1 287 ? -17.068 8.073 9.054 1.00 98.44 287 ARG A N 1
ATOM 2212 C CA . ARG A 1 287 ? -18.505 8.236 8.761 1.00 98.44 287 ARG A CA 1
ATOM 2213 C C . ARG A 1 287 ? -18.756 9.259 7.653 1.00 98.44 287 ARG A C 1
ATOM 2215 O O . ARG A 1 287 ? -19.640 9.011 6.842 1.00 98.44 287 ARG A O 1
ATOM 2222 N N . GLN A 1 288 ? -18.004 10.359 7.617 1.00 98.31 288 GLN A N 1
ATOM 2223 C CA . GLN A 1 288 ? -18.091 11.355 6.544 1.00 98.31 288 GLN A CA 1
ATOM 2224 C C . GLN A 1 288 ? -17.729 10.735 5.186 1.00 98.31 288 GLN A C 1
ATOM 2226 O O . GLN A 1 288 ? -18.504 10.872 4.241 1.00 98.31 288 GLN A O 1
ATOM 2231 N N . LEU A 1 289 ? -16.609 10.003 5.116 1.00 98.44 289 LEU A N 1
ATOM 2232 C CA . LEU A 1 289 ? -16.195 9.263 3.918 1.00 98.44 289 LEU A CA 1
ATOM 2233 C C . LEU A 1 289 ? -17.298 8.305 3.459 1.00 98.44 289 LEU A C 1
ATOM 2235 O O . LEU A 1 289 ? -17.714 8.316 2.300 1.00 98.44 289 LEU A O 1
ATOM 2239 N N . ARG A 1 290 ? -17.820 7.496 4.389 1.00 97.75 290 ARG A N 1
ATOM 2240 C CA . ARG A 1 290 ? -18.860 6.520 4.063 1.00 97.75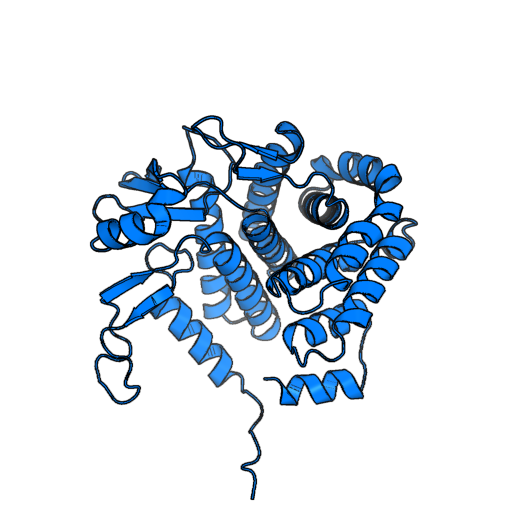 290 ARG A CA 1
ATOM 2241 C C . ARG A 1 290 ? -20.147 7.190 3.591 1.00 97.75 290 ARG A C 1
ATOM 2243 O O . ARG A 1 290 ? -20.774 6.685 2.672 1.00 97.75 290 ARG A O 1
ATOM 2250 N N . GLN A 1 291 ? -20.543 8.315 4.182 1.00 97.00 291 GLN A N 1
ATOM 2251 C CA . GLN A 1 291 ? -21.747 9.047 3.776 1.00 97.00 291 GLN A CA 1
ATOM 2252 C C . GLN A 1 291 ? -21.674 9.535 2.329 1.00 97.00 291 GLN A C 1
ATOM 2254 O O . GLN A 1 291 ? -22.662 9.399 1.614 1.00 97.00 291 GLN A O 1
ATOM 2259 N N . CYS A 1 292 ? -20.526 10.058 1.888 1.00 97.06 292 CYS A N 1
ATOM 2260 C CA . CYS A 1 292 ? -20.392 10.577 0.527 1.00 97.06 292 CYS A CA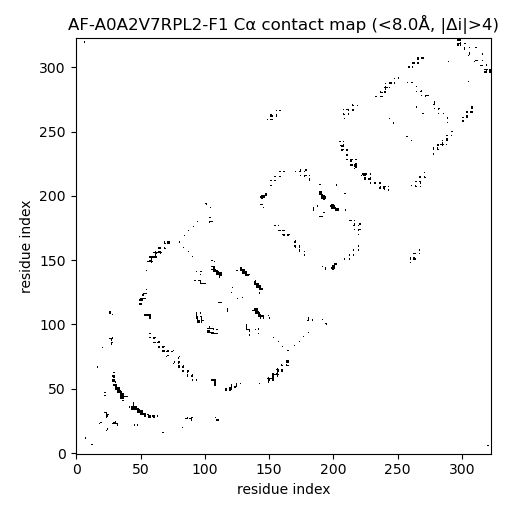 1
ATOM 2261 C C . CYS A 1 292 ? -20.136 9.489 -0.529 1.00 97.06 292 CYS A C 1
ATOM 2263 O O . CYS A 1 292 ? -20.235 9.779 -1.712 1.00 97.06 292 CYS A O 1
ATOM 2265 N N . THR A 1 293 ? -19.849 8.247 -0.117 1.00 97.06 293 THR A N 1
ATOM 2266 C CA . THR A 1 293 ? -19.540 7.122 -1.024 1.00 97.06 293 THR A CA 1
ATOM 2267 C C . THR A 1 293 ? -20.513 5.941 -0.921 1.00 97.06 293 THR A C 1
ATOM 2269 O O . THR A 1 293 ? -20.362 4.951 -1.637 1.00 97.06 293 THR A O 1
ATOM 2272 N N . ALA A 1 294 ? -21.528 6.008 -0.050 1.00 94.06 294 ALA A N 1
ATOM 2273 C CA . ALA A 1 294 ? -22.429 4.884 0.235 1.00 94.06 294 ALA A CA 1
ATOM 2274 C C . ALA A 1 294 ? -23.189 4.371 -0.998 1.00 94.06 294 ALA A C 1
ATOM 2276 O O . ALA A 1 294 ? -23.513 3.189 -1.063 1.00 94.06 294 ALA A O 1
ATOM 2277 N N . THR A 1 295 ? -23.461 5.246 -1.966 1.00 93.06 295 THR A N 1
ATOM 2278 C CA . THR A 1 295 ? -24.206 4.933 -3.192 1.00 93.06 295 THR A CA 1
ATOM 2279 C C . THR A 1 295 ? -23.308 4.553 -4.368 1.00 93.06 295 THR A C 1
ATOM 2281 O O . THR A 1 295 ? -23.814 4.332 -5.461 1.00 93.06 295 THR A O 1
ATOM 2284 N N . HIS A 1 296 ? -21.987 4.468 -4.181 1.00 93.88 296 HIS A N 1
ATOM 2285 C CA . HIS A 1 296 ? -21.031 4.266 -5.278 1.00 93.88 296 HIS A CA 1
ATOM 2286 C C . HIS A 1 296 ? -20.870 2.805 -5.730 1.00 93.88 296 HIS A C 1
ATOM 2288 O O . HIS A 1 296 ? -19.973 2.509 -6.512 1.00 93.88 296 HIS A O 1
ATOM 2294 N N . GLN A 1 297 ? -21.697 1.886 -5.223 1.00 94.00 297 GLN A N 1
ATOM 2295 C CA . GLN A 1 297 ? -21.730 0.482 -5.655 1.00 94.00 297 GLN A CA 1
ATOM 2296 C C . GLN A 1 297 ? -20.362 -0.229 -5.625 1.00 94.00 297 GLN A C 1
ATOM 2298 O O . GLN A 1 297 ? -19.994 -0.958 -6.539 1.00 94.00 297 GLN A O 1
ATOM 2303 N N . ASN A 1 298 ? -19.572 0.008 -4.574 1.00 94.81 298 ASN A N 1
ATOM 2304 C CA . ASN A 1 298 ? -18.206 -0.502 -4.479 1.00 94.81 298 ASN A CA 1
ATOM 2305 C C . ASN A 1 298 ? -18.092 -1.594 -3.398 1.00 94.81 298 ASN A C 1
ATOM 2307 O O . ASN A 1 298 ? -18.223 -1.316 -2.201 1.00 94.81 298 ASN A O 1
ATOM 2311 N N . ALA A 1 299 ? -17.829 -2.835 -3.823 1.00 94.94 299 ALA A N 1
ATOM 2312 C CA . ALA A 1 299 ? -17.703 -3.990 -2.931 1.00 94.94 299 ALA A CA 1
ATOM 2313 C C . ALA A 1 299 ? -16.565 -3.828 -1.909 1.00 94.94 299 ALA A C 1
ATOM 2315 O O . ALA A 1 299 ? -16.745 -4.128 -0.729 1.00 94.94 299 ALA A O 1
ATOM 2316 N N . HIS A 1 300 ? -15.414 -3.291 -2.326 1.00 95.38 300 HIS A N 1
ATOM 2317 C CA . HIS A 1 300 ? -14.269 -3.067 -1.442 1.00 95.38 300 HIS A CA 1
ATOM 2318 C C . HIS A 1 300 ? -14.617 -2.102 -0.294 1.00 95.38 300 HIS A C 1
ATOM 2320 O O . HIS A 1 300 ? -14.362 -2.397 0.876 1.00 95.38 300 HIS A O 1
ATOM 2326 N N . PHE A 1 301 ? -15.308 -1.001 -0.602 1.00 97.31 301 PHE A N 1
ATOM 2327 C CA . PHE A 1 301 ? -15.769 -0.031 0.398 1.00 97.31 301 PHE A CA 1
ATOM 2328 C C . PHE A 1 301 ? -16.761 -0.655 1.377 1.00 97.31 301 PHE A C 1
ATOM 2330 O O . PHE A 1 301 ? -16.715 -0.392 2.581 1.00 97.31 301 PHE A O 1
ATOM 2337 N N . ASN A 1 302 ? -17.654 -1.511 0.877 1.00 97.38 302 ASN A N 1
ATOM 2338 C CA . ASN A 1 302 ? -18.598 -2.224 1.724 1.00 97.38 302 ASN A CA 1
ATOM 2339 C C . ASN A 1 302 ? -17.903 -3.217 2.665 1.00 97.38 302 ASN A C 1
ATOM 2341 O O . ASN A 1 302 ? -18.289 -3.315 3.832 1.00 97.38 302 ASN A O 1
ATOM 2345 N N . MET A 1 303 ? -16.870 -3.918 2.189 1.00 96.06 303 MET A N 1
ATOM 2346 C CA . MET A 1 303 ? -16.102 -4.866 3.000 1.00 96.06 303 MET A CA 1
ATOM 2347 C C . MET A 1 303 ? -15.337 -4.169 4.129 1.00 96.06 303 MET A C 1
ATOM 2349 O O . MET A 1 303 ? -15.381 -4.633 5.272 1.00 96.06 303 MET A O 1
ATOM 2353 N N . ILE A 1 304 ? -14.722 -3.013 3.860 1.00 97.56 304 ILE A N 1
ATOM 2354 C CA . ILE A 1 304 ? -14.096 -2.191 4.909 1.00 97.56 304 ILE A CA 1
ATOM 2355 C C . ILE A 1 304 ? -15.148 -1.679 5.900 1.00 97.56 304 ILE A C 1
ATOM 2357 O O . ILE A 1 304 ? -14.955 -1.770 7.114 1.00 97.56 304 ILE A O 1
ATOM 2361 N N . ASP A 1 305 ? -16.305 -1.215 5.420 1.00 98.06 305 ASP A N 1
ATOM 2362 C CA . ASP A 1 305 ? -17.383 -0.759 6.303 1.00 98.06 305 ASP A CA 1
ATOM 2363 C C . ASP A 1 305 ? -17.926 -1.876 7.194 1.00 98.06 305 ASP A C 1
ATOM 2365 O O . ASP A 1 305 ? -18.209 -1.649 8.375 1.00 98.06 305 ASP A O 1
ATOM 2369 N N . ARG A 1 306 ? -18.016 -3.100 6.667 1.00 97.38 306 ARG A N 1
ATOM 2370 C CA . ARG A 1 306 ? -18.365 -4.284 7.452 1.00 97.38 306 ARG A CA 1
ATOM 2371 C C . ARG A 1 306 ? -17.338 -4.557 8.541 1.00 97.38 306 ARG A C 1
ATOM 2373 O O . ARG A 1 306 ? -17.739 -4.803 9.679 1.00 97.38 306 ARG A O 1
ATOM 2380 N N . ALA A 1 307 ? -16.048 -4.473 8.227 1.00 96.69 307 ALA A N 1
ATOM 2381 C CA . ALA A 1 307 ? -14.986 -4.672 9.209 1.00 96.69 307 ALA A CA 1
ATOM 2382 C C . ALA A 1 307 ? -15.013 -3.610 10.325 1.00 96.69 307 ALA A C 1
ATOM 2384 O O . ALA A 1 307 ? -14.859 -3.941 11.499 1.00 96.69 307 ALA A O 1
ATOM 2385 N N . LEU A 1 308 ? -15.261 -2.340 9.987 1.00 97.25 308 LEU A N 1
ATOM 2386 C CA . LEU A 1 308 ? -15.198 -1.232 10.948 1.00 97.25 308 LEU A CA 1
ATOM 2387 C C . LEU A 1 308 ? -16.495 -0.994 11.736 1.00 97.25 308 LEU A C 1
ATOM 2389 O O . LEU A 1 308 ? -16.454 -0.469 12.855 1.00 97.25 308 LEU A O 1
ATOM 2393 N N . ARG A 1 309 ? -17.659 -1.318 11.160 1.00 96.12 309 ARG A N 1
ATOM 2394 C CA . ARG A 1 309 ? -18.982 -1.017 11.744 1.00 96.12 309 ARG A CA 1
ATOM 2395 C C . ARG A 1 309 ? -19.846 -2.245 12.015 1.00 96.12 309 ARG A C 1
ATOM 2397 O O . ARG A 1 309 ? -20.943 -2.084 12.546 1.00 96.12 309 ARG A O 1
ATOM 2404 N N . GLY A 1 310 ? -19.358 -3.441 11.700 1.00 96.56 310 GLY A N 1
ATOM 2405 C CA . GLY A 1 310 ? -20.102 -4.686 11.849 1.00 96.56 310 GLY A CA 1
ATOM 2406 C C . GLY A 1 310 ? -21.101 -4.921 10.716 1.00 96.56 310 GLY A C 1
ATOM 2407 O O . GLY A 1 310 ? -21.135 -4.194 9.720 1.00 96.56 310 GLY A O 1
ATOM 2408 N N . ALA A 1 311 ? -21.906 -5.973 10.860 1.00 96.69 311 ALA A N 1
ATOM 2409 C CA . ALA A 1 311 ? -22.862 -6.423 9.849 1.00 96.69 311 ALA A CA 1
ATOM 2410 C C . ALA A 1 311 ? -23.976 -5.397 9.562 1.00 96.69 311 ALA A C 1
ATOM 2412 O O . ALA A 1 311 ? -24.451 -4.702 10.460 1.00 96.69 311 ALA A O 1
ATOM 2413 N N . ASN A 1 312 ? -24.418 -5.337 8.305 1.00 96.19 312 ASN A N 1
ATOM 2414 C CA . ASN A 1 312 ? -25.542 -4.526 7.842 1.00 96.19 312 ASN A CA 1
ATOM 2415 C C . ASN A 1 312 ? -26.246 -5.254 6.688 1.00 96.19 312 ASN A C 1
ATOM 2417 O O . ASN A 1 312 ? -25.642 -5.458 5.642 1.00 96.19 312 ASN A O 1
ATOM 2421 N N . GLY A 1 313 ? -27.520 -5.615 6.865 1.00 93.94 313 GLY A N 1
ATOM 2422 C CA . GLY A 1 313 ? -28.235 -6.479 5.917 1.00 93.94 313 GLY A CA 1
ATOM 2423 C C . GLY A 1 313 ? -28.289 -5.956 4.477 1.00 93.94 313 GLY A C 1
ATOM 2424 O O . GLY A 1 313 ? -28.057 -6.736 3.561 1.00 93.94 313 GLY A O 1
ATOM 2425 N N . SER A 1 314 ? -28.537 -4.655 4.277 1.00 93.75 314 SER A N 1
ATOM 2426 C CA . SER A 1 314 ? -28.602 -4.055 2.932 1.00 93.75 314 SER A CA 1
ATOM 2427 C C . SER A 1 314 ? -27.224 -4.037 2.284 1.00 93.75 314 SER A C 1
ATOM 2429 O O . SER A 1 314 ? -27.013 -4.695 1.274 1.00 93.75 314 SER A O 1
ATOM 2431 N N . ARG A 1 315 ? -26.251 -3.378 2.926 1.00 95.06 315 ARG A N 1
ATOM 2432 C CA . ARG A 1 315 ? -24.883 -3.255 2.407 1.00 95.06 315 ARG A CA 1
ATOM 24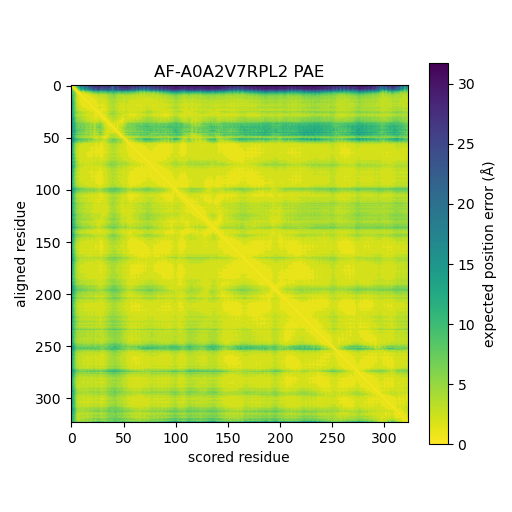33 C C . ARG A 1 315 ? -24.261 -4.624 2.121 1.00 95.06 315 ARG A C 1
ATOM 2435 O O . ARG A 1 315 ? -23.591 -4.794 1.108 1.00 95.06 315 ARG A O 1
ATOM 2442 N N . ASP A 1 316 ? -24.441 -5.594 3.016 1.00 93.81 316 ASP A N 1
ATOM 2443 C CA . ASP A 1 316 ? -23.840 -6.925 2.876 1.00 93.81 316 ASP A CA 1
ATOM 2444 C C . ASP A 1 316 ? -24.518 -7.766 1.781 1.00 93.81 316 ASP A C 1
ATOM 2446 O O . ASP A 1 316 ? -23.883 -8.673 1.244 1.00 93.81 316 ASP A O 1
ATOM 2450 N N . SER A 1 317 ? -25.782 -7.473 1.451 1.00 91.31 317 SER A N 1
ATOM 2451 C CA . SER A 1 317 ? -26.451 -8.021 0.268 1.00 91.31 317 SER A CA 1
ATOM 2452 C C . SER A 1 317 ? -25.894 -7.370 -0.995 1.00 91.31 317 SER A C 1
ATOM 2454 O O . SER A 1 317 ? -25.351 -8.079 -1.835 1.00 91.31 317 SER A O 1
ATOM 2456 N N . ASP A 1 318 ? -25.907 -6.033 -1.056 1.00 91.75 318 ASP A N 1
ATOM 2457 C CA . ASP A 1 318 ? -25.430 -5.248 -2.204 1.00 91.75 318 ASP A CA 1
ATOM 2458 C C . ASP A 1 318 ? -23.979 -5.595 -2.569 1.00 91.75 318 ASP A C 1
ATOM 2460 O O . ASP A 1 318 ? -23.602 -5.643 -3.731 1.00 91.75 318 ASP A O 1
ATOM 2464 N N . THR A 1 319 ? -23.146 -5.889 -1.565 1.00 92.44 319 THR A N 1
ATOM 2465 C CA . THR A 1 319 ? -21.750 -6.299 -1.780 1.00 92.44 319 THR A CA 1
ATOM 2466 C C . THR A 1 319 ? -21.635 -7.520 -2.682 1.00 92.44 319 THR A C 1
ATOM 2468 O O . THR A 1 319 ? -20.716 -7.565 -3.486 1.00 92.44 319 THR A O 1
ATOM 2471 N N . ARG A 1 320 ? -22.540 -8.499 -2.562 1.00 86.00 320 ARG A N 1
ATOM 2472 C CA . ARG A 1 320 ? -22.504 -9.708 -3.398 1.00 86.00 320 ARG A CA 1
ATOM 2473 C C . ARG A 1 320 ? -22.903 -9.418 -4.836 1.00 86.00 320 ARG A C 1
ATOM 2475 O O . ARG A 1 320 ? -22.421 -10.102 -5.723 1.00 86.00 320 ARG A O 1
ATOM 2482 N N . ASP A 1 321 ? -23.748 -8.413 -5.039 1.00 86.88 321 ASP A N 1
ATOM 2483 C CA . ASP A 1 321 ? -24.193 -7.989 -6.366 1.00 86.88 321 ASP A CA 1
ATOM 2484 C C . ASP A 1 321 ? -23.121 -7.157 -7.095 1.00 86.88 321 ASP A C 1
ATOM 2486 O O . ASP A 1 321 ? -23.212 -6.957 -8.304 1.00 86.88 321 ASP A O 1
ATOM 2490 N N . PHE A 1 322 ? -22.112 -6.661 -6.368 1.00 88.69 322 PHE A N 1
ATOM 2491 C CA . PHE A 1 322 ? -21.002 -5.859 -6.899 1.00 88.69 322 PHE A CA 1
ATOM 2492 C C . PHE A 1 322 ? -19.707 -6.656 -7.129 1.00 88.69 322 PHE A C 1
ATOM 2494 O O . PHE A 1 322 ? -18.699 -6.048 -7.496 1.00 88.69 322 PHE A O 1
ATOM 2501 N N . LEU A 1 323 ? -19.707 -7.966 -6.859 1.00 81.69 323 LEU A N 1
ATOM 2502 C CA . LEU A 1 323 ? -18.589 -8.876 -7.137 1.00 81.69 323 LEU A CA 1
ATOM 2503 C C . LEU A 1 323 ? -18.820 -9.619 -8.455 1.00 81.69 323 LEU A C 1
ATOM 2505 O O . LEU A 1 323 ? -17.825 -9.781 -9.191 1.00 81.69 323 LEU A O 1
#

Radius of gyration: 19.93 Å; Cα contacts (8 Å, |Δi|>4): 501; chains: 1; bounding box: 59×42×54 Å

Foldseek 3Di:
DPPPPDFDDPVNLVVVLVLCVVQQQPPLWGWAFDWPDPDPPDPRNRPGPETAPLLQRLLVLLVQLLSLLVVCLVPVDPVSVVSNVSSLVLQVQQQVQCPPLQHLAGFSHKDFPPDPHVVVCCVRQCVQPWDWGADPNTIMTTGHLDELSSVLSNLLSLLSNLPRPPDPVSLVSSLVSLCSNLVSCVVVVQWHADSVRDTSYGCVLQLLQNLLSLLSNCVSPVVPRVVVNVVSLVPCLLVNLPVLVVCLVDCPPPVCVLVSSLSSLLRNQVSDDPPDPSNVSSVVSLVSSCVSCVPVLDLSSLVSCCSRPNDDPVSVVSSSVSD

Solvent-accessible surface area (backbone atoms only — not comparable to full-atom values): 17154 Å² total; per-residue (Å²): 133,79,79,80,80,74,71,86,50,72,67,58,54,51,50,52,52,52,48,42,67,74,59,20,35,94,78,44,36,35,40,43,57,36,48,72,34,93,47,88,84,45,92,38,35,81,38,69,76,40,49,39,76,38,68,52,12,32,22,48,23,11,46,49,18,27,52,26,19,54,49,20,57,77,65,69,40,68,72,30,48,51,47,26,53,45,25,49,51,22,56,49,48,30,29,53,40,33,32,87,79,42,66,38,43,64,30,16,34,68,45,49,72,84,41,94,41,41,69,56,39,44,71,72,40,40,90,37,40,71,44,81,31,56,48,98,90,37,60,26,34,32,26,41,57,38,46,68,60,33,54,52,23,33,50,44,10,41,51,40,30,48,74,46,41,96,43,71,69,58,37,50,52,40,32,50,51,47,48,42,43,50,49,42,32,58,76,47,74,38,32,42,67,42,90,86,71,48,72,47,32,62,48,73,87,32,50,48,53,53,49,19,55,34,47,48,34,22,72,61,40,41,94,76,22,44,66,57,36,53,59,50,42,75,75,34,30,84,51,31,35,54,53,47,54,58,52,55,73,45,77,68,66,70,55,65,54,55,60,52,50,51,54,33,45,48,54,41,51,70,70,44,57,90,86,47,85,53,46,64,37,49,54,50,29,49,49,54,48,46,67,66,47,70,86,66,72,49,32,69,61,43,54,50,46,35,73,76,70,44,89,48,77,65,59,62,50,54,32,60,78,52,107

pLDDT: mean 95.19, std 7.21, range [38.19, 98.94]